Protein AF-A0A7S2V823-F1 (afdb_monomer)

Secondary structure (DSSP, 8-state):
--HHHHHHHHHHHHHHS--SS--TT--HHHHHHHHHHHHHHTT--TT-HHHHHHHHHHHHHHH-TTT-GGG--HHHHHHHHHHHHHHHHHTT--SHHHHHHHHHHHHHHHHTT-HHHHHHHHHHHHHHHHHHHTSTTS--HHHHHHHHHHHHHHHHHHH--TTS-HHHHHTT------

Radius of gyration: 15.74 Å; Cα contacts (8 Å, |Δi|>4): 206; chains: 1; bounding box: 38×39×40 Å

InterPro domains:
  IPR011990 Tetratricopeptide-like helical domain superfamily [G3DSA:1.25.40.10] (28-156)

pLDDT: mean 78.49, std 16.3, range [36.94, 97.12]

Sequence (178 aa):
ANIATTMLKQMETMASAGGDTPPSGVDAGAIMELYQRAMAESQLGGEDPRRAHLLNNLAVLHAHLEFAPDFHDLVKADGLLASALFICEQVGEKTAQWALYSQNKAVVSILDGRHDKAGIYIRQARDMLKSLISDDSVKCAECKEYLNSLQHLNYLTVTMSPSTPVSDVLAFLNVVLL

Mean predicted aligned error: 8.04 Å

Structure (mmCIF, N/CA/C/O backbone):
data_AF-A0A7S2V823-F1
#
_entry.id   AF-A0A7S2V823-F1
#
loop_
_atom_site.group_PDB
_atom_site.id
_atom_site.type_symbol
_atom_site.label_atom_id
_atom_site.label_alt_id
_atom_site.label_comp_id
_atom_site.label_asym_id
_atom_site.label_entity_id
_atom_site.label_seq_id
_atom_site.pdbx_PDB_ins_code
_atom_site.Cartn_x
_atom_site.Cartn_y
_atom_site.Cartn_z
_atom_site.occupancy
_atom_site.B_iso_or_equiv
_atom_site.auth_seq_id
_atom_site.auth_comp_id
_atom_site.auth_asym_id
_atom_site.auth_atom_id
_atom_site.pdbx_PDB_model_num
ATOM 1 N N . ALA A 1 1 ? 5.285 -11.069 21.288 1.00 42.94 1 ALA A N 1
ATOM 2 C CA . ALA A 1 1 ? 5.434 -10.138 20.154 1.00 42.94 1 ALA A CA 1
ATOM 3 C C . ALA A 1 1 ? 4.902 -10.855 18.926 1.00 42.94 1 ALA A C 1
ATOM 5 O O . ALA A 1 1 ? 5.362 -11.960 18.663 1.00 42.94 1 ALA A O 1
ATOM 6 N N . ASN A 1 2 ? 3.865 -10.319 18.279 1.00 39.12 2 ASN A N 1
ATOM 7 C CA . ASN A 1 2 ? 3.268 -10.965 1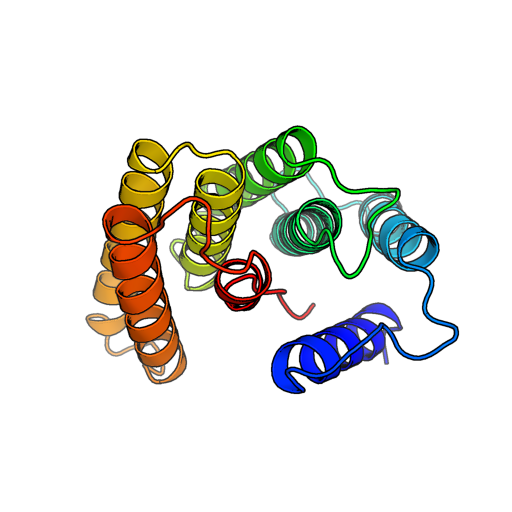7.112 1.00 39.12 2 ASN A CA 1
ATOM 8 C C . ASN A 1 2 ? 4.310 -11.035 15.994 1.00 39.12 2 ASN A C 1
ATOM 10 O O . ASN A 1 2 ? 4.922 -10.025 15.658 1.00 39.12 2 ASN A O 1
ATOM 14 N N . ILE A 1 3 ? 4.494 -12.227 15.426 1.00 39.50 3 ILE A N 1
ATOM 15 C CA . ILE A 1 3 ? 5.413 -12.484 14.307 1.00 39.50 3 ILE A CA 1
ATOM 16 C C . ILE A 1 3 ? 5.137 -11.502 13.154 1.00 39.50 3 ILE A C 1
ATOM 18 O O . ILE A 1 3 ? 6.073 -10.966 12.570 1.00 39.50 3 ILE A O 1
ATOM 22 N N . ALA A 1 4 ? 3.863 -11.158 12.927 1.00 36.94 4 ALA A N 1
ATOM 23 C CA . ALA A 1 4 ? 3.440 -10.133 11.975 1.00 36.94 4 ALA A CA 1
ATOM 24 C C . ALA A 1 4 ? 4.039 -8.744 12.267 1.00 36.94 4 ALA A C 1
ATOM 26 O O . ALA A 1 4 ? 4.552 -8.106 11.357 1.00 36.94 4 ALA A O 1
ATOM 27 N N . THR A 1 5 ? 4.039 -8.292 13.524 1.00 40.50 5 THR A N 1
ATOM 28 C CA . THR A 1 5 ? 4.578 -6.982 13.929 1.00 40.50 5 THR A CA 1
ATOM 29 C C . THR A 1 5 ? 6.108 -6.945 13.831 1.00 40.50 5 THR A C 1
ATOM 31 O O . THR A 1 5 ? 6.677 -5.921 13.469 1.00 40.50 5 THR A O 1
ATOM 34 N N . THR A 1 6 ? 6.794 -8.060 14.107 1.00 42.81 6 THR A N 1
ATOM 35 C CA . THR A 1 6 ? 8.254 -8.175 13.925 1.00 42.81 6 THR A CA 1
ATOM 36 C C . THR A 1 6 ? 8.648 -8.186 12.443 1.00 42.81 6 THR A C 1
ATOM 38 O O . THR A 1 6 ? 9.627 -7.539 12.078 1.00 42.81 6 THR A O 1
ATOM 41 N N . MET A 1 7 ? 7.871 -8.854 11.587 1.00 51.22 7 MET A N 1
ATOM 42 C CA . MET A 1 7 ? 8.128 -8.935 10.143 1.00 51.22 7 MET A CA 1
ATOM 43 C C . MET A 1 7 ? 7.737 -7.658 9.389 1.00 51.22 7 MET A C 1
ATOM 45 O O . MET A 1 7 ? 8.448 -7.252 8.477 1.00 51.22 7 MET A O 1
ATOM 49 N N . LEU A 1 8 ? 6.681 -6.959 9.818 1.00 50.50 8 LEU A N 1
ATOM 50 C CA . LEU A 1 8 ? 6.357 -5.608 9.348 1.00 50.50 8 LEU A CA 1
ATOM 51 C C . LEU A 1 8 ? 7.497 -4.624 9.624 1.00 50.50 8 LEU A C 1
ATOM 53 O O . LEU A 1 8 ? 7.903 -3.891 8.731 1.00 50.50 8 LEU A O 1
ATOM 57 N N . LYS A 1 9 ? 8.068 -4.678 10.832 1.00 52.47 9 LYS A N 1
ATOM 58 C CA . LYS A 1 9 ? 9.238 -3.873 11.197 1.00 52.47 9 LYS A CA 1
ATOM 59 C C . LYS A 1 9 ? 10.448 -4.197 10.319 1.00 52.47 9 LYS A C 1
ATOM 61 O O . LYS A 1 9 ? 11.207 -3.302 9.968 1.00 52.47 9 LYS A O 1
ATOM 66 N N . GLN A 1 10 ? 10.624 -5.463 9.930 1.00 50.81 10 GLN A N 1
ATOM 67 C CA . GLN A 1 10 ? 11.670 -5.867 8.986 1.00 50.81 10 GLN A CA 1
ATOM 68 C C . GLN A 1 10 ? 11.403 -5.347 7.568 1.00 50.81 10 GLN A C 1
ATOM 70 O O . GLN A 1 10 ? 12.333 -4.831 6.960 1.00 50.81 10 GLN A O 1
ATOM 75 N N . MET A 1 11 ? 10.159 -5.377 7.076 1.00 53.81 11 MET A N 1
ATOM 76 C CA . MET A 1 11 ? 9.806 -4.763 5.787 1.00 53.81 11 MET A CA 1
ATOM 77 C C . MET A 1 11 ? 9.999 -3.237 5.793 1.00 53.81 11 MET A C 1
ATOM 79 O O . MET A 1 11 ? 10.513 -2.693 4.823 1.00 53.81 11 MET A O 1
ATOM 83 N N . GLU A 1 12 ? 9.692 -2.544 6.895 1.00 50.34 12 GLU A N 1
ATOM 84 C CA . GLU A 1 12 ? 10.010 -1.113 7.064 1.00 50.34 12 GLU A CA 1
ATOM 85 C C . GLU A 1 12 ? 11.524 -0.853 7.053 1.00 50.34 12 GLU A C 1
ATOM 87 O O . GLU A 1 12 ? 11.989 0.114 6.447 1.00 50.34 12 GLU A O 1
ATOM 92 N N . THR A 1 13 ? 12.313 -1.736 7.678 1.00 50.31 13 THR A N 1
ATOM 93 C CA . THR A 1 13 ? 13.785 -1.642 7.665 1.00 50.31 13 THR A CA 1
ATOM 94 C C . THR A 1 13 ? 14.334 -1.822 6.244 1.00 50.31 13 THR A C 1
ATOM 96 O O . THR A 1 13 ? 15.354 -1.239 5.899 1.00 50.31 13 THR A O 1
ATOM 99 N N . MET A 1 14 ? 13.643 -2.595 5.403 1.00 47.03 14 MET A N 1
ATOM 100 C CA . MET A 1 14 ? 14.008 -2.818 4.004 1.00 47.03 14 MET A CA 1
ATOM 101 C C . MET A 1 14 ? 13.592 -1.659 3.091 1.00 47.03 14 MET A C 1
ATOM 103 O O . MET A 1 14 ? 14.399 -1.209 2.284 1.00 47.03 14 MET A O 1
ATOM 107 N N . ALA A 1 15 ? 12.378 -1.125 3.258 1.00 41.59 15 ALA A N 1
ATOM 108 C CA . ALA A 1 15 ? 11.892 0.029 2.496 1.00 41.59 15 ALA A CA 1
ATOM 109 C C . ALA A 1 15 ? 12.676 1.319 2.812 1.00 41.59 15 ALA A C 1
ATOM 111 O O . ALA A 1 15 ? 12.853 2.167 1.942 1.00 41.59 15 ALA A O 1
ATOM 112 N N . SER A 1 16 ? 13.193 1.460 4.040 1.00 39.06 16 SER A N 1
ATOM 113 C CA . SER A 1 16 ? 14.010 2.613 4.456 1.00 39.06 16 SER A CA 1
ATOM 114 C C . SER A 1 16 ? 15.500 2.498 4.111 1.00 39.06 16 SER A C 1
ATOM 116 O O . SER A 1 16 ? 16.200 3.509 4.139 1.00 39.06 16 SER A O 1
ATOM 118 N N . ALA A 1 17 ? 16.001 1.303 3.772 1.00 38.94 17 ALA A N 1
ATOM 119 C CA . ALA A 1 17 ? 17.423 1.082 3.508 1.00 38.94 17 ALA A CA 1
ATOM 120 C C . ALA A 1 17 ? 17.871 1.422 2.076 1.00 38.94 17 ALA A C 1
ATOM 122 O O . ALA A 1 17 ? 19.076 1.498 1.848 1.00 38.94 17 ALA A O 1
ATOM 123 N N . GLY A 1 18 ? 16.950 1.637 1.123 1.00 40.25 18 GLY A N 1
ATOM 124 C CA . GLY A 1 18 ? 17.283 2.037 -0.256 1.00 40.25 18 GLY A CA 1
ATOM 125 C C . GLY A 1 18 ? 18.341 1.158 -0.945 1.00 40.25 18 GLY A C 1
ATOM 126 O O . GLY A 1 18 ? 19.058 1.647 -1.813 1.00 40.25 18 GLY A O 1
ATOM 127 N N . GLY A 1 19 ? 18.488 -0.100 -0.514 1.00 38.03 19 GLY A N 1
ATOM 128 C CA . GLY A 1 19 ? 19.637 -0.947 -0.815 1.00 38.03 19 GLY A CA 1
ATOM 129 C C . GLY A 1 19 ? 19.231 -2.383 -1.131 1.00 38.03 19 GLY A C 1
ATOM 130 O O . GLY A 1 19 ? 18.345 -2.945 -0.492 1.00 38.03 19 GLY A O 1
ATOM 131 N N . ASP A 1 20 ? 19.912 -2.918 -2.140 1.00 46.22 20 ASP A N 1
ATOM 132 C CA . ASP A 1 20 ? 19.727 -4.188 -2.836 1.00 46.22 20 ASP A CA 1
ATOM 133 C C . ASP A 1 20 ? 19.258 -5.388 -1.999 1.00 46.22 20 ASP A C 1
ATOM 135 O O . ASP A 1 20 ? 19.854 -5.746 -0.984 1.00 46.22 20 ASP A O 1
ATOM 139 N N . THR A 1 21 ? 18.305 -6.119 -2.586 1.00 46.38 21 THR A N 1
ATOM 140 C CA . THR A 1 21 ? 17.866 -7.493 -2.274 1.00 46.38 21 THR A CA 1
ATOM 141 C C . THR A 1 21 ? 17.291 -7.761 -0.872 1.00 46.38 21 THR A C 1
ATOM 143 O O . THR A 1 21 ? 17.851 -7.347 0.143 1.00 46.38 21 THR A O 1
ATOM 146 N N . PRO A 1 22 ? 16.184 -8.529 -0.772 1.00 47.88 22 PRO A N 1
ATOM 147 C CA . PRO A 1 22 ? 15.706 -9.013 0.517 1.00 47.88 22 PRO A CA 1
ATOM 148 C C . PRO A 1 22 ? 16.824 -9.760 1.259 1.00 47.88 22 PRO A C 1
ATOM 150 O O . PRO A 1 22 ? 17.587 -10.490 0.618 1.00 47.88 22 PRO A O 1
ATOM 153 N N . PRO A 1 23 ? 16.942 -9.610 2.595 1.00 48.62 23 PRO A N 1
ATOM 154 C CA . PRO A 1 23 ? 17.926 -10.351 3.367 1.00 48.62 23 PRO A CA 1
ATOM 155 C C . PRO A 1 23 ? 17.769 -11.836 3.049 1.00 48.62 23 PRO A C 1
ATOM 157 O O . PRO A 1 23 ? 16.667 -12.385 3.123 1.00 48.62 23 PRO A O 1
ATOM 160 N N . SER A 1 24 ? 18.873 -12.465 2.649 1.00 45.53 24 SER A N 1
ATOM 161 C CA . SER A 1 24 ? 18.932 -13.869 2.248 1.00 45.53 24 SER A CA 1
ATOM 162 C C . SER A 1 24 ? 18.213 -14.746 3.280 1.00 45.53 24 SER A C 1
ATOM 164 O O . SER A 1 24 ? 18.719 -14.931 4.388 1.00 45.53 24 SER A O 1
ATOM 166 N N . GLY A 1 25 ? 17.025 -15.247 2.926 1.00 52.22 25 GLY A N 1
ATOM 167 C CA . GLY A 1 25 ? 16.201 -16.110 3.778 1.00 52.22 25 GLY A CA 1
ATOM 168 C C . GLY A 1 25 ? 14.769 -15.633 4.043 1.00 52.22 25 GLY A C 1
ATOM 169 O O . GLY A 1 25 ? 13.997 -16.400 4.614 1.00 52.22 25 GLY A O 1
ATOM 170 N N . VAL A 1 26 ? 14.384 -14.418 3.640 1.00 62.50 26 VAL A N 1
ATOM 171 C CA . VAL A 1 26 ? 12.984 -13.969 3.733 1.00 62.50 26 VAL A CA 1
ATOM 172 C C . VAL A 1 26 ? 12.247 -14.295 2.434 1.00 62.50 26 VAL A C 1
ATOM 174 O O . VAL A 1 26 ? 12.470 -13.660 1.408 1.00 62.50 26 VAL A O 1
ATOM 177 N N . ASP A 1 27 ? 11.381 -15.305 2.490 1.00 74.88 27 ASP A N 1
ATOM 178 C CA . ASP A 1 27 ? 10.544 -15.741 1.371 1.00 74.88 27 ASP A CA 1
ATOM 179 C C . ASP A 1 27 ? 9.252 -14.907 1.312 1.00 74.88 27 ASP A C 1
ATOM 181 O O . ASP A 1 27 ? 8.426 -14.942 2.232 1.00 74.88 27 ASP A O 1
ATOM 185 N N . ALA A 1 28 ? 9.073 -14.156 0.222 1.00 73.88 28 ALA A N 1
ATOM 186 C CA . ALA A 1 28 ? 7.862 -13.383 -0.032 1.00 73.88 28 ALA A CA 1
ATOM 187 C C . ALA A 1 28 ? 6.600 -14.262 -0.016 1.00 73.88 28 ALA A C 1
ATOM 189 O O . ALA A 1 28 ? 5.578 -13.844 0.529 1.00 73.88 28 ALA A O 1
ATOM 190 N N . GLY A 1 29 ? 6.683 -15.497 -0.523 1.00 80.25 29 GLY A N 1
ATOM 191 C CA . GLY A 1 29 ? 5.592 -16.467 -0.485 1.00 80.25 29 GLY A CA 1
ATOM 192 C C . GLY A 1 29 ? 5.178 -16.800 0.948 1.00 80.25 29 GLY A C 1
ATOM 193 O O . GLY A 1 29 ? 3.996 -16.717 1.283 1.00 80.25 29 GLY A O 1
ATOM 194 N N . ALA A 1 30 ? 6.148 -17.050 1.831 1.00 81.44 30 ALA A N 1
ATOM 195 C CA . ALA A 1 30 ? 5.883 -17.306 3.246 1.00 81.44 30 ALA A CA 1
ATOM 196 C C . ALA A 1 30 ? 5.222 -16.103 3.947 1.00 81.44 30 ALA A C 1
ATOM 198 O O . ALA A 1 30 ? 4.311 -16.277 4.758 1.00 81.44 30 ALA A O 1
ATOM 199 N N . ILE A 1 31 ? 5.624 -14.869 3.620 1.00 80.00 31 ILE A N 1
ATOM 200 C CA . ILE A 1 31 ? 4.980 -13.662 4.170 1.00 80.00 31 ILE A CA 1
ATOM 201 C C . ILE A 1 31 ? 3.528 -13.554 3.691 1.00 80.00 31 ILE A C 1
ATOM 203 O O . ILE A 1 31 ? 2.626 -13.247 4.476 1.00 80.00 31 ILE A O 1
ATOM 207 N N . MET A 1 32 ? 3.278 -13.821 2.412 1.00 82.75 32 MET A N 1
ATOM 208 C CA . MET A 1 32 ? 1.930 -13.771 1.850 1.00 82.75 32 MET A CA 1
ATOM 209 C C . MET A 1 32 ? 1.018 -14.818 2.490 1.00 82.75 32 MET A C 1
ATOM 211 O O . MET A 1 32 ? -0.117 -14.495 2.853 1.00 82.75 32 MET A O 1
ATOM 215 N N . GLU A 1 33 ? 1.516 -16.039 2.693 1.00 84.00 33 GLU A N 1
ATOM 216 C CA . GLU A 1 33 ? 0.801 -17.090 3.421 1.00 84.00 33 GLU A CA 1
ATOM 217 C C . GLU A 1 33 ? 0.469 -16.663 4.853 1.00 84.00 33 GLU A C 1
ATOM 219 O O . GLU A 1 33 ? -0.655 -16.873 5.311 1.00 84.00 33 GLU A O 1
ATOM 224 N N . LEU A 1 34 ? 1.397 -16.002 5.553 1.00 81.88 34 LEU A N 1
ATOM 225 C CA . LEU A 1 34 ? 1.155 -15.500 6.907 1.00 81.88 34 LEU A CA 1
ATOM 226 C C . LEU A 1 34 ? 0.022 -14.473 6.950 1.00 81.88 34 LEU A C 1
ATOM 228 O O . LEU A 1 34 ? -0.845 -14.564 7.820 1.00 81.88 34 LEU A O 1
ATOM 232 N N . TYR A 1 35 ? -0.022 -13.522 6.016 1.00 81.12 35 TYR A N 1
ATOM 233 C CA . TYR A 1 35 ? -1.119 -12.554 5.964 1.00 81.12 35 TYR A CA 1
ATOM 234 C C . TYR A 1 35 ? -2.459 -13.199 5.606 1.00 81.12 35 TYR A C 1
ATOM 236 O O . TYR A 1 35 ? -3.481 -12.874 6.215 1.00 81.12 35 TYR A O 1
ATOM 244 N N . GLN A 1 36 ? -2.468 -14.142 4.663 1.00 84.19 36 GLN A N 1
ATOM 245 C CA . GLN A 1 36 ? -3.673 -14.895 4.307 1.00 84.19 36 GLN A CA 1
ATOM 246 C C . GLN A 1 36 ? -4.196 -15.708 5.492 1.00 84.19 36 GLN A C 1
ATOM 248 O O . GLN A 1 36 ? -5.389 -15.673 5.800 1.00 84.19 36 GLN A O 1
ATOM 253 N N . ARG A 1 37 ? -3.291 -16.379 6.204 1.00 81.31 37 ARG A N 1
ATOM 254 C CA . ARG A 1 37 ? -3.601 -17.140 7.408 1.00 81.31 37 ARG A CA 1
ATOM 255 C C . ARG A 1 37 ? -4.115 -16.236 8.524 1.00 81.31 37 ARG A C 1
ATOM 257 O O . ARG A 1 37 ? -5.148 -16.546 9.105 1.00 81.31 37 ARG A O 1
ATOM 264 N N . ALA A 1 38 ? -3.475 -15.094 8.770 1.00 79.31 38 ALA A N 1
ATOM 265 C CA . ALA A 1 38 ? -3.926 -14.128 9.770 1.00 79.31 38 ALA A CA 1
ATOM 266 C C . ALA A 1 38 ? -5.355 -13.637 9.489 1.00 79.31 38 ALA A C 1
ATOM 268 O O . ALA A 1 38 ? -6.156 -13.538 10.419 1.00 79.31 38 ALA A O 1
ATOM 269 N N . MET A 1 39 ? -5.703 -13.385 8.221 1.00 79.25 39 MET A N 1
ATOM 270 C CA . MET A 1 39 ? -7.076 -13.038 7.836 1.00 79.25 39 ME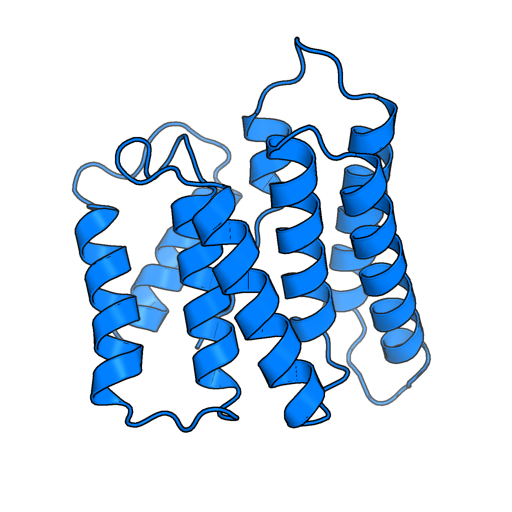T A CA 1
ATOM 271 C C . MET A 1 39 ? -8.065 -14.184 8.089 1.00 79.25 39 MET A C 1
ATOM 273 O O . MET A 1 39 ? -9.176 -13.925 8.548 1.00 79.25 39 MET A O 1
ATOM 277 N N . ALA A 1 40 ? -7.679 -15.429 7.794 1.00 77.62 40 ALA A N 1
ATOM 278 C CA . ALA A 1 40 ? -8.539 -16.600 7.963 1.00 77.62 40 ALA A CA 1
ATOM 279 C C . ALA A 1 40 ? -8.751 -16.976 9.441 1.00 77.62 40 ALA A C 1
ATOM 281 O O . ALA A 1 40 ? -9.872 -17.258 9.858 1.00 77.62 40 ALA A O 1
ATOM 282 N N . GLU A 1 41 ? -7.686 -16.959 10.243 1.00 71.31 41 GLU A N 1
ATOM 283 C CA . GLU A 1 41 ? -7.707 -17.378 11.649 1.00 71.31 41 GLU A CA 1
ATOM 284 C C . GLU A 1 41 ? -8.353 -16.343 12.568 1.00 71.31 41 GLU A C 1
ATOM 286 O O . GLU A 1 41 ? -8.998 -16.703 13.550 1.00 71.31 41 GLU A O 1
ATOM 291 N N . SER A 1 42 ? -8.219 -15.055 12.245 1.00 64.00 42 SER A N 1
ATOM 292 C CA . SER A 1 42 ? -8.703 -13.974 13.111 1.00 64.00 42 SER A CA 1
ATOM 293 C C . SER A 1 42 ? -10.223 -13.760 13.045 1.00 64.00 42 SER A C 1
ATOM 295 O O . SER A 1 42 ? -10.720 -12.844 13.695 1.00 64.00 42 SER A O 1
ATOM 297 N N . GLN A 1 43 ? -10.956 -14.566 12.258 1.00 69.12 43 GLN A N 1
ATOM 298 C CA . GLN A 1 43 ? -12.406 -14.442 12.019 1.00 69.12 43 GLN A CA 1
ATOM 299 C C . GLN A 1 43 ? -12.844 -12.994 11.741 1.00 69.12 43 GLN A C 1
ATOM 301 O O . GLN A 1 43 ? -13.922 -12.564 12.152 1.00 69.12 43 GLN A O 1
ATOM 306 N N . LEU A 1 44 ? -11.983 -12.220 11.070 1.00 66.88 44 LEU A N 1
ATOM 307 C CA . LEU A 1 44 ? -12.224 -10.805 10.823 1.00 66.88 44 LEU A CA 1
ATOM 308 C C . LEU A 1 44 ? -13.454 -10.688 9.930 1.00 66.88 44 LEU A C 1
ATOM 310 O O . LEU A 1 44 ? -13.445 -11.154 8.784 1.00 66.88 44 LEU A O 1
ATOM 314 N N . GLY A 1 45 ? -14.504 -10.071 10.474 1.00 67.00 45 GLY A N 1
ATOM 315 C CA . GLY A 1 45 ? -15.701 -9.733 9.720 1.00 67.00 45 GLY A CA 1
ATOM 316 C C . GLY A 1 45 ? -15.360 -8.866 8.508 1.00 67.00 45 GLY A C 1
ATOM 317 O O . GLY A 1 45 ? -14.274 -8.287 8.414 1.00 67.00 45 GLY A O 1
ATOM 318 N N . GLY A 1 46 ? -16.302 -8.765 7.569 1.00 72.44 46 GLY A N 1
ATOM 319 C CA . GLY A 1 46 ? -16.119 -7.970 6.351 1.00 72.44 46 GLY A CA 1
ATOM 320 C C . GLY A 1 46 ? -15.739 -6.510 6.620 1.00 72.44 46 GLY A C 1
ATOM 321 O O . GLY A 1 46 ? -15.068 -5.918 5.789 1.00 72.44 46 GLY A O 1
ATOM 322 N N . GLU A 1 47 ? -16.095 -5.977 7.789 1.00 77.38 47 GLU A N 1
ATOM 323 C CA . GLU A 1 47 ? -15.902 -4.579 8.190 1.00 77.38 47 GLU A CA 1
ATOM 324 C C . GLU A 1 47 ? -14.812 -4.397 9.266 1.00 77.38 47 GLU A C 1
ATOM 326 O O . GLU A 1 47 ? -14.722 -3.342 9.874 1.00 77.38 47 GLU A O 1
ATOM 331 N N . ASP A 1 48 ? -13.976 -5.398 9.559 1.00 80.19 48 ASP A N 1
ATOM 332 C CA . ASP A 1 48 ? -12.917 -5.223 10.567 1.00 80.19 48 ASP A CA 1
ATOM 333 C C . ASP A 1 48 ? -11.750 -4.369 10.012 1.00 80.19 48 ASP A C 1
ATOM 335 O O . ASP A 1 48 ? -11.133 -4.771 9.018 1.00 80.19 48 ASP A O 1
ATOM 339 N N . PRO A 1 49 ? -11.356 -3.246 10.649 1.00 81.12 49 PRO A N 1
ATOM 340 C CA . PRO A 1 49 ? -10.248 -2.404 10.176 1.00 81.12 49 PRO A CA 1
ATOM 341 C C . PRO A 1 49 ? -8.911 -3.149 10.032 1.00 81.12 49 PRO A C 1
ATOM 343 O O . PRO A 1 49 ? -8.109 -2.850 9.146 1.00 81.12 49 PRO A O 1
ATOM 346 N N . ARG A 1 50 ? -8.671 -4.193 10.838 1.00 83.25 50 ARG A N 1
ATOM 347 C CA . ARG A 1 50 ? -7.458 -5.026 10.735 1.00 83.25 50 ARG A CA 1
ATOM 348 C C . ARG A 1 50 ? -7.421 -5.811 9.430 1.00 83.25 50 ARG A C 1
ATOM 350 O O . ARG A 1 50 ? -6.342 -6.080 8.904 1.00 83.25 50 ARG A O 1
ATOM 357 N N . ARG A 1 51 ? -8.589 -6.152 8.880 1.00 86.44 51 ARG A N 1
ATOM 358 C CA . ARG A 1 51 ? -8.697 -6.783 7.563 1.00 86.44 51 ARG A CA 1
ATOM 359 C C . ARG A 1 51 ? -8.237 -5.815 6.476 1.00 86.44 51 ARG A C 1
ATOM 361 O O . ARG A 1 51 ? -7.519 -6.240 5.579 1.00 86.44 51 ARG A O 1
ATOM 368 N N . ALA A 1 52 ? -8.572 -4.528 6.582 1.00 89.19 52 ALA A N 1
ATOM 369 C CA . ALA A 1 52 ? -8.098 -3.512 5.643 1.00 89.19 52 ALA A CA 1
ATOM 370 C C . ALA A 1 52 ? -6.564 -3.370 5.673 1.00 89.19 52 ALA A C 1
ATOM 372 O O . ALA A 1 52 ? -5.941 -3.366 4.612 1.00 89.19 52 ALA A O 1
ATOM 373 N N . HIS A 1 53 ? -5.946 -3.371 6.862 1.00 87.00 53 HIS A N 1
ATOM 374 C CA . HIS A 1 53 ? -4.481 -3.357 6.999 1.00 87.00 53 HIS A CA 1
ATOM 375 C C . HIS A 1 53 ? -3.827 -4.579 6.328 1.00 87.00 53 HIS A C 1
ATOM 377 O O . HIS A 1 53 ? -2.869 -4.442 5.568 1.00 87.00 53 HIS A O 1
ATOM 383 N N . LEU A 1 54 ? -4.363 -5.782 6.573 1.00 87.19 54 LEU A N 1
ATOM 384 C CA . LEU A 1 54 ? -3.850 -7.027 5.985 1.00 87.19 54 LEU A CA 1
ATOM 385 C C . LEU A 1 54 ? -3.972 -7.034 4.456 1.00 87.19 54 LEU A C 1
ATOM 387 O O . LEU A 1 54 ? -3.029 -7.419 3.764 1.00 87.19 54 LEU A O 1
ATOM 391 N N . LEU A 1 55 ? -5.108 -6.571 3.927 1.00 92.44 55 LEU A N 1
ATOM 392 C CA . LEU A 1 55 ? -5.333 -6.436 2.487 1.00 92.44 55 LEU A CA 1
ATOM 393 C C . LEU A 1 55 ? -4.372 -5.423 1.855 1.00 92.44 55 LEU A C 1
ATOM 395 O O . LEU A 1 55 ? -3.801 -5.711 0.805 1.00 92.44 55 LEU A O 1
ATOM 399 N N . ASN A 1 56 ? -4.145 -4.276 2.503 1.00 92.06 56 ASN A N 1
ATOM 400 C CA . ASN A 1 56 ? -3.165 -3.289 2.054 1.00 92.06 56 ASN A CA 1
ATOM 401 C C . ASN A 1 56 ? -1.753 -3.884 1.980 1.00 92.06 56 ASN A C 1
ATOM 403 O O . ASN A 1 56 ? -1.078 -3.761 0.961 1.00 92.06 56 ASN A O 1
ATOM 407 N N . ASN A 1 57 ? -1.317 -4.569 3.035 1.00 89.19 57 ASN A N 1
ATOM 408 C CA . ASN A 1 57 ? 0.036 -5.119 3.094 1.00 89.19 57 ASN A CA 1
ATOM 409 C C . ASN A 1 57 ? 0.238 -6.239 2.060 1.00 89.19 57 ASN A C 1
ATOM 411 O O . ASN A 1 57 ? 1.282 -6.303 1.415 1.00 89.19 57 ASN A O 1
ATOM 415 N N . LEU A 1 58 ? -0.779 -7.074 1.825 1.00 90.81 58 LEU A N 1
ATOM 416 C CA . LEU A 1 58 ? -0.759 -8.052 0.733 1.00 90.81 58 LEU A CA 1
ATOM 417 C C . LEU A 1 58 ? -0.699 -7.397 -0.649 1.00 90.81 58 LEU A C 1
ATOM 419 O O . LEU A 1 58 ? -0.042 -7.924 -1.546 1.00 90.81 58 LEU A O 1
ATOM 423 N N . ALA A 1 59 ? -1.373 -6.262 -0.836 1.00 93.94 59 ALA A N 1
ATOM 424 C CA . ALA A 1 59 ? -1.312 -5.530 -2.093 1.00 93.94 59 ALA A CA 1
ATOM 425 C C . ALA A 1 59 ? 0.086 -4.968 -2.362 1.00 93.94 59 ALA A C 1
ATOM 427 O O . ALA A 1 59 ? 0.565 -5.063 -3.488 1.00 93.94 59 ALA A O 1
ATOM 428 N N . VAL A 1 60 ? 0.747 -4.433 -1.329 1.00 89.62 60 VAL A N 1
ATOM 429 C CA . VAL A 1 60 ? 2.136 -3.959 -1.419 1.00 89.62 60 VAL A CA 1
ATOM 430 C C . VAL A 1 60 ? 3.053 -5.087 -1.888 1.00 89.62 60 VAL A C 1
ATOM 432 O O . VAL A 1 60 ? 3.815 -4.882 -2.826 1.00 89.62 60 VAL A O 1
ATOM 435 N N . LEU A 1 61 ? 2.923 -6.291 -1.322 1.00 88.31 61 LEU A N 1
ATOM 436 C CA . LEU A 1 61 ? 3.713 -7.453 -1.748 1.00 88.31 61 LEU A CA 1
ATOM 437 C C . LEU A 1 61 ? 3.480 -7.812 -3.219 1.00 88.31 61 LEU A C 1
ATOM 439 O O . LEU A 1 61 ? 4.437 -7.992 -3.962 1.00 88.31 61 LEU A O 1
ATOM 443 N N . HIS A 1 62 ? 2.222 -7.847 -3.660 1.00 91.06 62 HIS A N 1
ATOM 444 C CA . HIS A 1 62 ? 1.890 -8.100 -5.064 1.00 91.06 62 HIS A CA 1
ATOM 445 C C . HIS A 1 62 ? 2.387 -7.001 -6.019 1.00 91.06 62 HIS A C 1
ATOM 447 O O . HIS A 1 62 ? 2.667 -7.282 -7.182 1.00 91.06 62 HIS A O 1
ATOM 453 N N . ALA A 1 63 ? 2.509 -5.755 -5.558 1.00 87.56 63 ALA A N 1
ATOM 454 C CA . ALA A 1 63 ? 3.008 -4.648 -6.371 1.00 87.56 63 ALA A CA 1
ATOM 455 C C . ALA A 1 63 ? 4.544 -4.592 -6.443 1.00 87.56 63 ALA A C 1
ATOM 457 O O . ALA A 1 63 ? 5.094 -4.029 -7.390 1.00 87.56 63 ALA A O 1
ATOM 458 N N . HIS A 1 64 ? 5.248 -5.179 -5.474 1.00 85.94 64 HIS A N 1
ATOM 459 C CA . HIS A 1 64 ? 6.685 -4.990 -5.296 1.00 85.94 64 HIS A CA 1
ATOM 460 C C . HIS A 1 64 ? 7.522 -5.957 -6.145 1.00 85.94 64 HIS A C 1
ATOM 462 O O . HIS A 1 64 ? 8.044 -6.953 -5.645 1.00 85.94 64 HIS A O 1
ATOM 468 N N . LEU A 1 65 ? 7.696 -5.631 -7.431 1.00 79.56 65 LEU A N 1
ATOM 469 C CA . LEU A 1 65 ? 8.420 -6.456 -8.413 1.00 79.56 65 LEU A CA 1
ATOM 470 C C . LEU A 1 65 ? 9.821 -6.894 -7.949 1.00 79.56 65 LEU A C 1
ATOM 472 O O . LEU A 1 65 ? 10.227 -8.018 -8.210 1.00 79.56 65 LEU A O 1
ATOM 476 N N . GLU A 1 66 ? 10.553 -6.031 -7.243 1.00 80.25 66 GLU A N 1
ATOM 477 C CA . GLU A 1 66 ? 11.915 -6.337 -6.775 1.00 80.25 66 GLU A CA 1
ATOM 478 C C . GLU A 1 66 ? 11.950 -7.285 -5.566 1.00 80.25 66 GLU A C 1
ATOM 480 O O . GLU A 1 66 ? 12.915 -8.021 -5.379 1.00 80.25 66 GLU A O 1
ATOM 485 N N . PHE A 1 67 ? 10.902 -7.277 -4.738 1.00 75.88 67 PHE A N 1
ATOM 486 C CA . PHE A 1 67 ? 10.844 -8.059 -3.499 1.00 75.88 67 PHE A CA 1
ATOM 487 C C . PHE A 1 67 ? 10.146 -9.404 -3.719 1.00 75.88 67 PHE A C 1
ATOM 489 O O . PHE A 1 67 ? 10.549 -10.412 -3.146 1.00 75.88 67 PHE A O 1
ATOM 496 N N . ALA A 1 68 ? 9.109 -9.423 -4.558 1.00 75.75 68 ALA A N 1
ATOM 497 C CA . ALA A 1 68 ? 8.288 -10.594 -4.838 1.00 75.75 68 ALA A CA 1
ATOM 498 C C . ALA A 1 68 ? 8.066 -10.777 -6.355 1.00 75.75 68 ALA A C 1
ATOM 500 O O . ALA A 1 68 ? 6.920 -10.738 -6.810 1.00 75.75 68 ALA A O 1
ATOM 501 N N . PRO A 1 69 ? 9.130 -10.974 -7.160 1.00 81.44 69 PRO A N 1
ATOM 502 C CA . PRO A 1 69 ? 9.023 -11.034 -8.621 1.00 81.44 69 PRO A CA 1
ATOM 503 C C . PRO A 1 69 ? 8.092 -12.152 -9.104 1.00 81.44 69 PRO A C 1
ATOM 505 O O . PRO A 1 69 ? 7.269 -11.923 -9.987 1.00 81.44 69 PRO A O 1
ATOM 508 N N . ASP A 1 70 ? 8.149 -13.326 -8.469 1.00 85.62 70 ASP A N 1
ATOM 509 C CA . ASP A 1 70 ? 7.305 -14.483 -8.809 1.00 85.62 70 ASP A CA 1
ATOM 510 C C . ASP A 1 70 ? 5.817 -14.270 -8.479 1.00 85.62 70 ASP A C 1
ATOM 512 O O . ASP A 1 70 ? 4.949 -14.991 -8.973 1.00 85.62 70 ASP A O 1
ATOM 516 N N . PHE A 1 71 ? 5.511 -13.271 -7.648 1.00 84.50 71 PHE A N 1
ATOM 517 C CA . PHE A 1 71 ? 4.160 -12.944 -7.197 1.00 84.50 71 PHE A CA 1
ATOM 518 C C . PHE A 1 71 ? 3.679 -11.580 -7.700 1.00 84.50 71 PHE A C 1
ATOM 520 O O . PHE A 1 71 ? 2.609 -11.122 -7.278 1.00 84.50 71 PHE A O 1
ATOM 527 N N . HIS A 1 72 ? 4.449 -10.930 -8.578 1.00 90.44 72 HIS A N 1
ATOM 528 C CA . HIS A 1 72 ? 4.123 -9.609 -9.084 1.00 90.44 72 HIS A CA 1
ATOM 529 C C . HIS A 1 72 ? 2.828 -9.644 -9.903 1.00 90.44 72 HIS A C 1
ATOM 531 O O . HIS A 1 72 ? 2.754 -10.271 -10.959 1.00 90.44 72 HIS A O 1
ATOM 537 N N . ASP A 1 73 ? 1.799 -8.963 -9.404 1.00 95.12 73 ASP A N 1
ATOM 538 C CA . ASP A 1 73 ? 0.473 -8.911 -10.015 1.00 95.12 73 ASP A CA 1
ATOM 539 C C . ASP A 1 73 ? -0.221 -7.595 -9.638 1.00 95.12 73 ASP A C 1
ATOM 541 O O . ASP A 1 73 ? -0.844 -7.457 -8.578 1.00 95.12 73 ASP A O 1
ATOM 545 N N . LEU A 1 74 ? -0.116 -6.606 -10.531 1.00 94.69 74 LEU A N 1
ATOM 546 C CA . LEU A 1 74 ? -0.722 -5.287 -10.341 1.00 94.69 74 LEU A CA 1
ATOM 547 C C . LEU A 1 74 ? -2.256 -5.334 -10.335 1.00 94.69 74 LEU A C 1
ATOM 549 O O . LEU A 1 74 ? -2.882 -4.517 -9.659 1.00 94.69 74 LEU A O 1
ATOM 553 N N . VAL A 1 75 ? -2.876 -6.293 -11.032 1.00 96.69 75 VAL A N 1
ATOM 554 C CA . VAL A 1 75 ? -4.340 -6.456 -11.046 1.00 96.69 75 VAL A CA 1
ATOM 555 C C . VAL A 1 75 ? -4.813 -6.925 -9.675 1.00 96.69 75 VAL A C 1
ATOM 557 O O . VAL A 1 75 ? -5.767 -6.377 -9.113 1.00 96.69 75 VAL A O 1
ATOM 560 N N . LYS A 1 76 ? -4.114 -7.903 -9.095 1.00 96.12 76 LYS A N 1
ATOM 561 C CA . LYS A 1 76 ? -4.407 -8.393 -7.751 1.00 96.12 76 LYS A CA 1
ATOM 562 C C . LYS A 1 76 ? -4.116 -7.343 -6.684 1.00 96.12 76 LYS A C 1
ATOM 564 O O . LYS A 1 76 ? -4.950 -7.155 -5.798 1.00 96.12 76 LYS A O 1
ATOM 569 N N . ALA A 1 77 ? -3.004 -6.615 -6.791 1.00 96.06 77 ALA A N 1
ATOM 570 C CA . ALA A 1 77 ? -2.709 -5.491 -5.903 1.00 96.06 77 ALA A CA 1
ATOM 571 C C . ALA A 1 77 ? -3.822 -4.426 -5.943 1.00 96.06 77 ALA A C 1
ATOM 573 O O . ALA A 1 77 ? -4.318 -4.000 -4.897 1.00 96.06 77 ALA A O 1
ATOM 574 N N . ASP A 1 78 ? -4.284 -4.044 -7.139 1.00 96.56 78 ASP A N 1
ATOM 575 C CA . ASP A 1 78 ? -5.349 -3.052 -7.315 1.00 96.56 78 ASP A CA 1
ATOM 576 C C . ASP A 1 78 ? -6.675 -3.486 -6.667 1.00 96.56 78 ASP A C 1
ATOM 578 O O . ASP A 1 78 ? -7.336 -2.672 -6.007 1.00 96.56 78 ASP A O 1
ATOM 582 N N . GLY A 1 79 ? -7.043 -4.764 -6.816 1.00 97.12 79 GLY A N 1
ATOM 583 C CA . GLY A 1 79 ? -8.248 -5.348 -6.221 1.00 97.12 79 GLY A CA 1
ATOM 584 C C . GLY A 1 79 ? -8.186 -5.453 -4.693 1.00 97.12 79 GLY A C 1
ATOM 585 O O . GLY A 1 79 ? -9.171 -5.165 -4.005 1.00 97.12 79 GLY A O 1
ATOM 586 N N . LEU A 1 80 ? -7.019 -5.799 -4.144 1.00 96.81 80 LEU A N 1
ATOM 587 C CA . LEU A 1 80 ? -6.788 -5.833 -2.698 1.00 96.81 80 LEU A CA 1
ATOM 588 C C . LEU A 1 80 ? -6.896 -4.430 -2.078 1.00 96.81 80 LEU A C 1
ATOM 590 O O . LEU A 1 80 ? -7.586 -4.262 -1.074 1.00 96.81 80 LEU A O 1
ATOM 594 N N . LEU A 1 81 ? -6.311 -3.409 -2.714 1.00 96.06 81 LEU A N 1
ATOM 595 C CA . LEU A 1 81 ? -6.424 -2.012 -2.268 1.00 96.06 81 LEU A CA 1
ATOM 596 C C . LEU A 1 81 ? -7.849 -1.472 -2.384 1.00 96.06 81 LEU A C 1
ATOM 598 O O . LEU A 1 81 ? -8.305 -0.759 -1.495 1.00 96.06 81 LEU A O 1
ATOM 602 N N . ALA A 1 82 ? -8.573 -1.825 -3.451 1.00 95.94 82 ALA A N 1
ATOM 603 C CA . ALA A 1 82 ? -9.986 -1.468 -3.578 1.00 95.94 82 ALA A CA 1
ATOM 604 C C . ALA A 1 82 ? -10.815 -2.062 -2.428 1.00 95.94 82 ALA A C 1
ATOM 606 O O . ALA A 1 82 ? -11.659 -1.378 -1.857 1.00 95.94 82 ALA A O 1
ATOM 607 N N . SER A 1 83 ? -10.525 -3.309 -2.050 1.00 94.38 83 SER A N 1
ATOM 608 C CA . SER A 1 83 ? -11.178 -3.966 -0.916 1.00 94.38 83 SER A CA 1
ATOM 609 C C . SER A 1 83 ? -10.825 -3.291 0.414 1.00 94.38 83 SER A C 1
ATOM 611 O O . SER A 1 83 ? -11.711 -3.068 1.230 1.00 94.38 83 SER A O 1
ATOM 613 N N . ALA A 1 84 ? -9.558 -2.921 0.631 1.00 92.75 84 ALA A N 1
ATOM 614 C CA . ALA A 1 84 ? -9.132 -2.207 1.838 1.00 92.75 84 ALA A CA 1
ATOM 615 C C . ALA A 1 84 ? -9.821 -0.837 1.979 1.00 92.75 84 ALA A C 1
ATOM 617 O O . ALA A 1 84 ? -10.332 -0.512 3.050 1.00 92.75 84 ALA A O 1
ATOM 618 N N . LEU A 1 85 ? -9.894 -0.063 0.889 1.00 92.56 85 LEU A N 1
ATOM 619 C CA . LEU A 1 85 ? -10.591 1.228 0.856 1.00 92.56 85 LEU A CA 1
ATOM 620 C C . LEU A 1 85 ? -12.088 1.078 1.130 1.00 92.56 85 LEU A C 1
ATOM 622 O O . LEU A 1 85 ? -12.632 1.838 1.927 1.00 92.56 85 LEU A O 1
ATOM 626 N N . PHE A 1 86 ? -12.731 0.074 0.528 1.00 92.06 86 PHE A N 1
ATOM 627 C CA . PHE A 1 86 ? -14.144 -0.212 0.768 1.00 92.06 86 PHE A CA 1
ATOM 628 C C . PHE A 1 86 ? -14.426 -0.478 2.252 1.00 92.06 86 PHE A C 1
ATOM 630 O O . PHE A 1 86 ? -15.392 0.050 2.795 1.00 92.06 86 PHE A O 1
ATOM 637 N N . ILE A 1 87 ? -13.563 -1.242 2.931 1.00 89.81 87 ILE A N 1
ATOM 638 C CA . ILE A 1 87 ? -13.702 -1.497 4.372 1.00 89.81 87 ILE A CA 1
ATOM 639 C C . ILE A 1 87 ? -13.603 -0.192 5.163 1.00 89.81 87 ILE A C 1
ATOM 641 O O . ILE A 1 87 ? -14.483 0.070 5.979 1.00 89.81 87 ILE A O 1
ATOM 645 N N . CYS A 1 88 ? -12.592 0.644 4.897 1.00 87.56 88 CYS A N 1
ATOM 646 C CA . CYS A 1 88 ? -12.456 1.952 5.549 1.00 87.56 88 CYS A CA 1
ATOM 647 C C . CYS A 1 88 ? -13.692 2.841 5.362 1.00 87.56 88 CYS A C 1
ATOM 649 O O . CYS A 1 88 ? -14.099 3.538 6.291 1.00 87.56 88 CYS A O 1
ATOM 651 N N . GLU A 1 89 ? -14.306 2.805 4.178 1.00 87.38 89 GLU A N 1
ATOM 652 C CA . GLU A 1 89 ? -15.543 3.536 3.904 1.00 87.38 89 GLU A CA 1
ATOM 653 C C . GLU A 1 89 ? -16.727 3.004 4.723 1.00 87.38 89 GLU A C 1
ATOM 655 O O . GLU A 1 89 ? -17.483 3.810 5.263 1.00 87.38 89 GLU A O 1
ATOM 660 N N . GLN A 1 90 ? -16.873 1.679 4.865 1.00 85.06 90 GLN A N 1
ATOM 661 C CA . GLN A 1 90 ? -17.954 1.081 5.664 1.00 85.06 90 GLN A CA 1
ATOM 662 C C . GLN A 1 90 ? -17.829 1.407 7.154 1.00 85.06 90 GLN A C 1
ATOM 664 O O . GLN A 1 90 ? -18.823 1.734 7.798 1.00 85.06 90 GLN A O 1
ATOM 669 N N . VAL A 1 91 ? -16.612 1.376 7.704 1.00 80.94 91 VAL A N 1
ATOM 670 C CA . VAL A 1 91 ? -16.395 1.680 9.129 1.00 80.94 91 VAL A CA 1
ATOM 671 C C . VAL A 1 91 ? -16.450 3.177 9.444 1.00 80.94 91 VAL A C 1
ATOM 673 O O . VAL A 1 91 ? -16.388 3.563 10.609 1.00 80.94 91 VAL A O 1
ATOM 676 N N . GLY A 1 92 ? -16.561 4.036 8.426 1.00 68.69 92 GLY A N 1
ATOM 677 C CA . GLY A 1 92 ? -16.589 5.488 8.598 1.00 68.69 92 GLY A CA 1
ATOM 678 C C . GLY A 1 92 ? -15.252 6.090 9.042 1.00 68.69 92 GLY A C 1
ATOM 679 O O . GLY A 1 92 ? -15.207 7.259 9.431 1.00 68.69 92 GLY A O 1
ATOM 680 N N . GLU A 1 93 ? -14.155 5.334 8.960 1.00 64.19 93 GLU A N 1
ATOM 681 C CA . GLU A 1 93 ? -12.811 5.817 9.265 1.00 64.19 93 GLU A CA 1
ATOM 682 C C . GLU A 1 93 ? -12.284 6.649 8.090 1.00 64.19 93 GLU A C 1
ATOM 684 O O . GLU A 1 93 ? -11.530 6.191 7.230 1.00 64.19 93 GLU A O 1
ATOM 689 N N . LYS A 1 94 ? -12.668 7.929 8.063 1.00 63.12 94 LYS A N 1
ATOM 690 C CA . LYS A 1 94 ? -11.959 8.967 7.302 1.00 63.12 94 LYS A CA 1
ATOM 691 C C . LYS A 1 94 ? -10.633 9.280 7.992 1.00 63.12 94 LYS A C 1
ATOM 693 O O . LYS A 1 94 ? -10.482 10.324 8.613 1.00 63.12 94 LYS A O 1
ATOM 698 N N . THR A 1 95 ? -9.704 8.336 7.946 1.00 73.12 95 THR A N 1
ATOM 699 C CA . THR A 1 95 ? -8.463 8.351 8.726 1.00 73.12 95 THR A CA 1
ATOM 700 C C . THR A 1 95 ? -7.226 8.489 7.845 1.00 73.12 95 THR A C 1
ATOM 702 O O . THR A 1 95 ? -7.285 8.432 6.613 1.00 73.12 95 THR A O 1
ATOM 705 N N . ALA A 1 96 ? -6.066 8.651 8.486 1.00 77.00 96 ALA A N 1
ATOM 706 C CA . ALA A 1 96 ? -4.775 8.611 7.808 1.00 77.00 96 ALA A CA 1
ATOM 707 C C . ALA A 1 96 ? -4.553 7.280 7.059 1.00 77.00 96 ALA A C 1
ATOM 709 O O . ALA A 1 96 ? -3.925 7.285 6.000 1.00 77.00 96 ALA A O 1
ATOM 710 N N . GLN A 1 97 ? -5.130 6.160 7.528 1.00 82.12 97 GLN A N 1
ATOM 711 C CA . GLN A 1 97 ? -5.030 4.875 6.827 1.00 82.12 97 GLN A CA 1
ATOM 712 C C . GLN A 1 97 ? -5.730 4.893 5.465 1.00 82.12 97 GLN A C 1
ATOM 714 O O . GLN A 1 97 ? -5.169 4.399 4.489 1.00 82.12 97 GLN A O 1
ATOM 719 N N . TRP A 1 98 ? -6.907 5.518 5.353 1.00 89.50 98 TRP A N 1
ATOM 720 C CA . TRP A 1 98 ? -7.587 5.648 4.060 1.00 89.50 98 TRP A CA 1
ATOM 721 C C . TRP A 1 98 ? -6.728 6.418 3.043 1.00 89.50 98 TRP A C 1
ATOM 723 O O . TRP A 1 98 ? -6.635 6.038 1.871 1.00 89.50 98 TRP A O 1
ATOM 733 N N . ALA A 1 99 ? -6.054 7.483 3.494 1.00 89.25 99 ALA A N 1
ATOM 734 C CA . ALA A 1 99 ? -5.141 8.252 2.651 1.00 89.25 99 ALA A CA 1
ATOM 735 C C . ALA A 1 99 ? -3.918 7.423 2.224 1.00 89.25 99 ALA A C 1
ATOM 737 O O . ALA A 1 99 ? -3.516 7.489 1.063 1.00 89.25 99 ALA A O 1
ATOM 738 N N . LEU A 1 100 ? -3.380 6.598 3.124 1.00 87.62 100 LEU A N 1
ATOM 739 C CA . LEU A 1 100 ? -2.272 5.682 2.844 1.00 87.62 100 LEU A CA 1
ATOM 740 C C . LEU A 1 100 ? -2.660 4.615 1.808 1.00 87.62 100 LEU A C 1
ATOM 742 O O . LEU A 1 100 ? -1.933 4.392 0.842 1.00 87.62 100 LEU A O 1
ATOM 746 N N . TYR A 1 101 ? -3.836 3.999 1.934 1.00 92.25 101 TYR A N 1
ATOM 747 C CA . TYR A 1 101 ? -4.314 3.020 0.950 1.00 92.25 101 TYR A CA 1
ATOM 748 C C . TYR A 1 101 ? -4.559 3.661 -0.415 1.00 92.25 101 TYR A C 1
ATOM 750 O O . TYR A 1 101 ? -4.230 3.083 -1.452 1.00 92.25 101 TYR A O 1
ATOM 758 N N . SER A 1 102 ? -5.093 4.885 -0.420 1.00 94.19 102 SER A N 1
ATOM 759 C CA . SER A 1 102 ? -5.258 5.676 -1.639 1.00 94.19 102 SER A CA 1
ATOM 760 C C . SER A 1 102 ? -3.906 6.003 -2.281 1.00 94.19 102 SER A C 1
ATOM 762 O O . SER A 1 102 ? -3.770 5.898 -3.499 1.00 94.19 102 SER A O 1
ATOM 764 N N . GLN A 1 103 ? -2.877 6.314 -1.486 1.00 93.38 103 GLN A N 1
ATOM 765 C CA . GLN A 1 103 ? -1.510 6.490 -1.981 1.00 93.38 103 GLN A CA 1
ATOM 766 C C . GLN A 1 103 ? -0.983 5.212 -2.642 1.00 93.38 103 GLN A C 1
ATOM 768 O O . GLN A 1 103 ? -0.533 5.263 -3.785 1.00 93.38 103 GLN A O 1
ATOM 773 N N . ASN A 1 104 ? -1.097 4.056 -1.987 1.00 93.62 104 ASN A N 1
ATOM 774 C CA . ASN A 1 104 ? -0.667 2.784 -2.574 1.00 93.62 104 ASN A CA 1
ATOM 775 C C . ASN A 1 104 ? -1.420 2.464 -3.871 1.00 93.62 104 ASN A C 1
ATOM 777 O O . ASN A 1 104 ? -0.835 1.958 -4.828 1.00 93.62 104 ASN A O 1
ATOM 781 N N . LYS A 1 105 ? -2.705 2.825 -3.952 1.00 96.25 105 LYS A N 1
ATOM 782 C CA . LYS A 1 105 ? -3.503 2.662 -5.173 1.00 96.25 105 LYS A CA 1
ATOM 783 C C . LYS A 1 105 ? -3.051 3.597 -6.293 1.00 96.25 105 LYS A C 1
ATOM 785 O O . LYS A 1 105 ? -3.087 3.211 -7.465 1.00 96.25 105 LYS A O 1
ATOM 790 N N . ALA A 1 106 ? -2.570 4.792 -5.952 1.00 95.56 106 ALA A N 1
ATOM 791 C CA . ALA A 1 106 ? -1.910 5.672 -6.906 1.00 95.56 106 ALA A CA 1
ATOM 792 C C . ALA A 1 106 ? -0.602 5.065 -7.421 1.00 95.56 106 ALA A C 1
ATOM 794 O O . ALA A 1 106 ? -0.406 5.031 -8.632 1.00 95.56 106 ALA A O 1
ATOM 795 N N . VAL A 1 107 ? 0.239 4.525 -6.534 1.00 93.06 107 VAL A N 1
ATOM 796 C CA . VAL A 1 107 ? 1.493 3.853 -6.911 1.00 93.06 107 VAL A CA 1
ATOM 797 C C . VAL A 1 107 ? 1.226 2.692 -7.870 1.00 93.06 107 VAL A C 1
ATOM 799 O O . VAL A 1 107 ? 1.776 2.668 -8.967 1.00 93.06 107 VAL A O 1
ATOM 802 N N . VAL A 1 108 ? 0.305 1.784 -7.529 1.00 95.44 108 VAL A N 1
ATOM 803 C CA . VAL A 1 108 ? -0.092 0.668 -8.410 1.00 95.44 108 VAL A CA 1
ATOM 804 C C . VAL A 1 108 ? -0.628 1.170 -9.752 1.00 95.44 108 VAL A C 1
ATOM 806 O O . VAL A 1 108 ? -0.336 0.592 -10.795 1.00 95.44 108 VAL A O 1
ATOM 809 N N . SER A 1 109 ? -1.383 2.271 -9.759 1.00 94.88 109 SER A N 1
ATOM 810 C CA . SER A 1 109 ? -1.880 2.870 -11.003 1.00 94.88 109 SER A CA 1
ATOM 811 C C . SER A 1 109 ? -0.759 3.447 -11.869 1.00 94.88 109 SER A C 1
ATOM 813 O O . SER A 1 109 ? -0.859 3.365 -13.087 1.00 94.88 109 SER A O 1
ATOM 815 N N . ILE A 1 110 ? 0.298 4.004 -11.270 1.00 92.62 110 ILE A N 1
ATOM 816 C CA . ILE A 1 110 ? 1.484 4.480 -11.994 1.00 92.62 110 ILE A CA 1
ATOM 817 C C . ILE A 1 110 ? 2.244 3.305 -12.607 1.00 92.62 110 ILE A C 1
ATOM 819 O O . ILE A 1 110 ? 2.558 3.345 -13.792 1.00 92.62 110 ILE A O 1
ATOM 823 N N . LEU A 1 111 ? 2.484 2.247 -11.827 1.00 91.44 111 LEU A N 1
ATOM 824 C CA . LEU A 1 111 ? 3.163 1.036 -12.303 1.00 91.44 111 LEU A CA 1
ATOM 825 C C . LEU A 1 111 ? 2.418 0.377 -13.474 1.00 91.44 111 LEU A C 1
ATOM 827 O O . LEU A 1 111 ? 3.043 -0.138 -14.393 1.00 91.44 111 LEU A O 1
ATOM 831 N N . ASP A 1 112 ? 1.086 0.450 -13.468 1.00 92.62 112 ASP A N 1
ATOM 832 C CA . ASP A 1 112 ? 0.215 -0.042 -14.544 1.00 92.62 112 ASP A CA 1
ATOM 833 C C . ASP A 1 112 ? 0.056 0.966 -15.712 1.00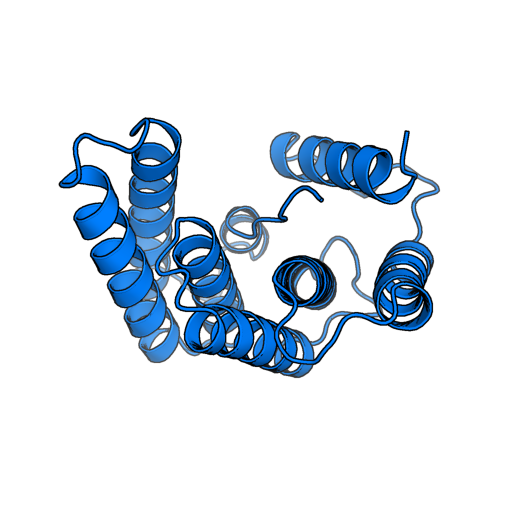 92.62 112 ASP A C 1
ATOM 835 O O . ASP A 1 112 ? -0.788 0.797 -16.588 1.00 92.62 112 ASP A O 1
ATOM 839 N N . GLY A 1 113 ? 0.803 2.078 -15.713 1.00 91.38 113 GLY A N 1
ATOM 840 C CA . GLY A 1 113 ? 0.753 3.120 -16.750 1.00 91.38 113 GLY A CA 1
ATOM 841 C C . GLY A 1 113 ? -0.531 3.965 -16.765 1.00 91.38 113 GLY A C 1
ATOM 842 O O . GLY A 1 113 ? -0.748 4.779 -17.663 1.00 91.38 113 GLY A O 1
ATOM 843 N N . ARG A 1 114 ? -1.405 3.820 -15.765 1.00 93.12 114 ARG A N 1
ATOM 844 C CA . ARG A 1 114 ? -2.693 4.526 -15.636 1.00 93.12 114 ARG A CA 1
ATOM 845 C C . ARG A 1 114 ? -2.532 5.833 -14.855 1.00 93.12 114 ARG A C 1
ATOM 847 O O . ARG A 1 114 ? -3.137 6.020 -13.795 1.00 93.12 114 ARG A O 1
ATOM 854 N N . HIS A 1 115 ? -1.738 6.761 -15.385 1.00 91.25 115 HIS A N 1
ATOM 855 C CA . HIS A 1 115 ? -1.374 8.006 -14.690 1.00 91.25 115 HIS A CA 1
ATOM 856 C C . HIS A 1 115 ? -2.589 8.891 -14.355 1.00 9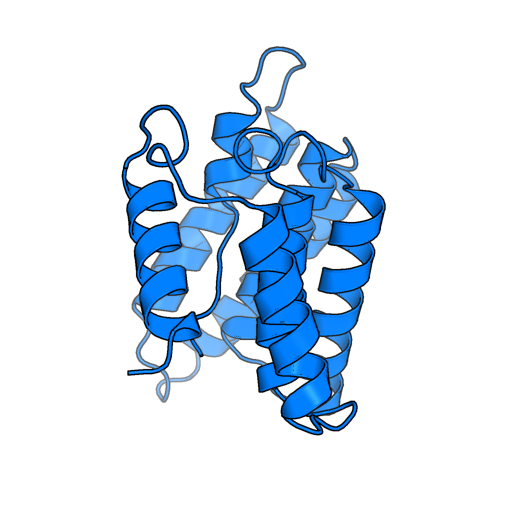1.25 115 HIS A C 1
ATOM 858 O O . HIS A 1 115 ? -2.642 9.488 -13.278 1.00 91.25 115 HIS A O 1
ATOM 864 N N . ASP A 1 116 ? -3.615 8.909 -15.212 1.00 91.44 116 ASP A N 1
ATOM 865 C CA . ASP A 1 116 ? -4.858 9.650 -14.957 1.00 91.44 116 ASP A CA 1
ATOM 866 C C . ASP A 1 116 ? -5.569 9.159 -13.689 1.00 91.44 116 ASP A C 1
ATOM 868 O O . ASP A 1 116 ? -6.019 9.958 -12.860 1.00 91.44 116 ASP A O 1
ATOM 872 N N . LYS A 1 117 ? -5.628 7.831 -13.503 1.00 93.88 117 LYS A N 1
ATOM 873 C CA . LYS A 1 117 ? -6.205 7.215 -12.301 1.00 93.88 117 LYS A CA 1
ATOM 874 C C . LYS A 1 117 ? -5.346 7.496 -11.077 1.00 93.88 117 LYS A C 1
ATOM 876 O O . LYS A 1 117 ? -5.888 7.854 -10.034 1.00 93.88 117 LYS A O 1
ATOM 881 N N . ALA A 1 118 ? -4.022 7.409 -11.212 1.00 94.81 118 ALA A N 1
ATOM 882 C CA . ALA A 1 118 ? -3.107 7.757 -10.132 1.00 94.81 118 ALA A CA 1
ATOM 883 C C . ALA A 1 118 ? -3.339 9.189 -9.630 1.00 94.81 118 ALA A C 1
ATOM 885 O O . ALA A 1 118 ? -3.463 9.412 -8.427 1.00 94.81 118 ALA A O 1
ATOM 886 N N . GLY A 1 119 ? -3.504 10.148 -10.546 1.00 94.12 119 GLY A N 1
ATOM 887 C CA . GLY A 1 119 ? -3.806 11.537 -10.202 1.00 94.12 119 GLY A CA 1
ATOM 888 C C . GLY A 1 119 ? -5.113 11.711 -9.419 1.00 94.12 119 GLY A C 1
ATOM 889 O O . GLY A 1 119 ? -5.193 12.580 -8.549 1.00 94.12 119 GLY A O 1
ATOM 890 N N . ILE A 1 120 ? -6.136 10.888 -9.682 1.00 94.56 120 ILE A N 1
ATOM 891 C CA . ILE A 1 120 ? -7.388 10.895 -8.907 1.00 94.56 120 ILE A CA 1
ATOM 892 C C . ILE A 1 120 ? -7.121 10.453 -7.465 1.00 94.56 120 ILE A C 1
ATOM 894 O O . ILE A 1 120 ? -7.479 11.183 -6.540 1.00 94.56 120 ILE A O 1
ATOM 898 N N . TYR A 1 121 ? -6.449 9.315 -7.279 1.00 95.31 121 TYR A N 1
ATOM 899 C CA . TYR A 1 121 ? -6.156 8.770 -5.951 1.00 95.31 121 TYR A CA 1
ATOM 900 C C . TYR A 1 121 ? -5.240 9.684 -5.129 1.00 95.31 121 TYR A C 1
ATOM 902 O O . TYR A 1 121 ? -5.454 9.862 -3.931 1.00 95.31 121 TYR A O 1
ATOM 910 N N . ILE A 1 122 ? -4.273 10.345 -5.773 1.00 94.50 122 ILE A N 1
ATOM 911 C CA . ILE A 1 122 ? -3.407 11.326 -5.107 1.00 94.50 122 ILE A CA 1
ATOM 912 C C . ILE A 1 122 ? -4.213 12.524 -4.604 1.00 94.50 122 ILE A C 1
ATOM 914 O O . ILE A 1 122 ? -4.032 12.951 -3.463 1.00 94.50 122 ILE A O 1
ATOM 918 N N . ARG A 1 123 ? -5.109 13.082 -5.430 1.00 94.25 123 ARG A N 1
ATOM 919 C CA . ARG A 1 123 ? -5.963 14.207 -5.012 1.00 94.25 123 ARG A CA 1
ATOM 920 C C . ARG A 1 123 ? -6.850 13.817 -3.837 1.00 94.25 123 ARG A C 1
ATOM 922 O O . ARG A 1 123 ? -6.864 14.516 -2.831 1.00 94.25 123 ARG A O 1
ATOM 929 N N . GLN A 1 124 ? -7.496 12.664 -3.945 1.00 92.38 124 GLN A N 1
ATOM 930 C CA . GLN A 1 124 ? -8.316 12.074 -2.895 1.00 92.38 124 GLN A CA 1
ATOM 931 C C . GLN A 1 124 ? -7.560 11.939 -1.563 1.00 92.38 124 GLN A C 1
ATOM 933 O O . GLN A 1 124 ? -8.021 12.448 -0.541 1.00 92.38 124 GLN A O 1
ATOM 938 N N . ALA A 1 125 ? -6.371 11.329 -1.576 1.00 91.94 125 ALA A N 1
ATOM 939 C CA . ALA A 1 125 ? -5.533 11.182 -0.387 1.00 91.94 125 ALA A CA 1
ATOM 940 C C . ALA A 1 125 ? -5.124 12.542 0.206 1.00 91.94 125 ALA A C 1
ATOM 942 O O . ALA A 1 125 ? -5.193 12.745 1.418 1.00 91.94 125 ALA A O 1
ATOM 943 N N . ARG A 1 126 ? -4.744 13.510 -0.640 1.00 91.94 126 ARG A N 1
ATOM 944 C CA . ARG A 1 126 ? -4.364 14.862 -0.198 1.00 91.94 126 ARG A CA 1
ATOM 945 C C . ARG A 1 126 ? -5.521 15.608 0.453 1.00 91.94 126 ARG A C 1
ATOM 947 O O . ARG A 1 126 ? -5.306 16.269 1.466 1.00 91.94 126 ARG A O 1
ATOM 954 N N . ASP A 1 127 ? -6.714 15.536 -0.126 1.00 90.56 127 ASP A N 1
ATOM 955 C CA . ASP A 1 127 ? -7.897 16.210 0.409 1.00 90.56 127 ASP A CA 1
ATOM 956 C C . ASP A 1 127 ? -8.287 15.619 1.769 1.00 90.56 127 ASP A C 1
ATOM 958 O O . ASP A 1 127 ? -8.562 16.370 2.708 1.00 90.56 127 ASP A O 1
ATOM 962 N N . MET A 1 128 ? -8.184 14.292 1.917 1.00 87.81 128 MET A N 1
ATOM 963 C CA . MET A 1 128 ? -8.368 13.612 3.200 1.00 87.81 128 MET A CA 1
ATOM 964 C C . MET A 1 128 ? -7.361 14.099 4.247 1.00 87.81 128 MET A C 1
ATOM 966 O O . MET A 1 128 ? -7.756 14.566 5.315 1.00 87.81 128 MET A O 1
ATOM 970 N N . LEU A 1 129 ? -6.062 14.074 3.933 1.00 87.31 129 LEU A N 1
ATOM 971 C CA . LEU A 1 129 ? -5.017 14.503 4.867 1.00 87.31 129 LEU A CA 1
ATOM 972 C C . LEU A 1 129 ? -5.171 15.973 5.266 1.00 87.31 129 LEU A C 1
ATOM 974 O O . LEU A 1 129 ? -5.039 16.306 6.438 1.00 87.31 129 LEU A O 1
ATOM 978 N N . LYS A 1 130 ? -5.505 16.865 4.328 1.00 87.31 130 LYS A N 1
ATOM 979 C CA . LYS A 1 130 ? -5.772 18.278 4.645 1.00 87.31 130 LYS A CA 1
ATOM 980 C C . LYS A 1 130 ? -6.966 18.453 5.580 1.00 87.31 130 LYS A C 1
ATOM 982 O O . LYS A 1 130 ? -6.918 19.321 6.452 1.00 87.31 130 LYS A O 1
ATOM 987 N N . SER A 1 131 ? -8.017 17.649 5.402 1.00 85.25 131 SER A N 1
ATOM 988 C CA . SER A 1 131 ? -9.173 17.675 6.300 1.00 85.25 131 SER A CA 1
ATOM 989 C C . SER A 1 131 ? -8.791 17.258 7.723 1.00 85.25 131 SER A C 1
ATOM 991 O O . SER A 1 131 ? -9.188 17.934 8.664 1.00 85.25 131 SER A O 1
ATOM 993 N N . LEU A 1 132 ? -7.921 16.251 7.870 1.00 81.12 132 LEU A N 1
ATOM 994 C CA . LEU A 1 132 ? -7.407 15.794 9.166 1.00 81.12 132 LEU A CA 1
ATOM 995 C C . LEU A 1 132 ? -6.480 16.814 9.833 1.00 81.12 132 LEU A C 1
ATOM 997 O O . LEU A 1 132 ? -6.520 16.986 11.041 1.00 81.12 132 LEU A O 1
ATOM 1001 N N . ILE A 1 133 ? -5.652 17.514 9.055 1.00 80.12 133 ILE A N 1
ATOM 1002 C CA . ILE A 1 133 ? -4.740 18.551 9.568 1.00 80.12 133 ILE A CA 1
ATOM 1003 C C . ILE A 1 133 ? -5.496 19.767 10.109 1.00 80.12 133 ILE A C 1
ATOM 1005 O O . ILE A 1 133 ? -5.000 20.448 11.002 1.00 80.12 133 ILE A O 1
ATOM 1009 N N . SER A 1 134 ? -6.659 20.062 9.532 1.00 76.00 134 SER A N 1
ATOM 1010 C CA . SER A 1 134 ? -7.505 21.186 9.948 1.00 76.00 134 SER A CA 1
ATOM 1011 C C . SER A 1 134 ? -8.307 20.876 11.220 1.00 76.00 134 SER A C 1
ATOM 1013 O O . SER A 1 134 ? -8.938 21.774 11.771 1.00 76.00 134 SER A O 1
ATOM 1015 N N . ASP A 1 135 ? -8.294 19.617 11.667 1.00 70.44 135 ASP A N 1
ATOM 1016 C CA . ASP A 1 135 ? -8.880 19.160 12.920 1.00 70.44 135 ASP A CA 1
ATOM 1017 C C . ASP A 1 135 ? -7.788 19.141 14.010 1.00 70.44 135 ASP A C 1
ATOM 1019 O O . ASP A 1 135 ? -6.892 18.293 14.009 1.00 70.44 135 ASP A O 1
ATOM 1023 N N . ASP A 1 136 ? -7.849 20.097 14.946 1.00 59.69 136 ASP A N 1
ATOM 1024 C CA . ASP A 1 136 ? -6.866 20.293 16.033 1.00 59.69 136 ASP A CA 1
ATOM 1025 C C . ASP A 1 136 ? -6.707 19.068 16.965 1.00 59.69 136 ASP A C 1
ATOM 1027 O O . ASP A 1 136 ? -5.805 19.036 17.809 1.00 59.69 136 ASP A O 1
ATOM 1031 N N . SER A 1 137 ? -7.563 18.046 16.835 1.0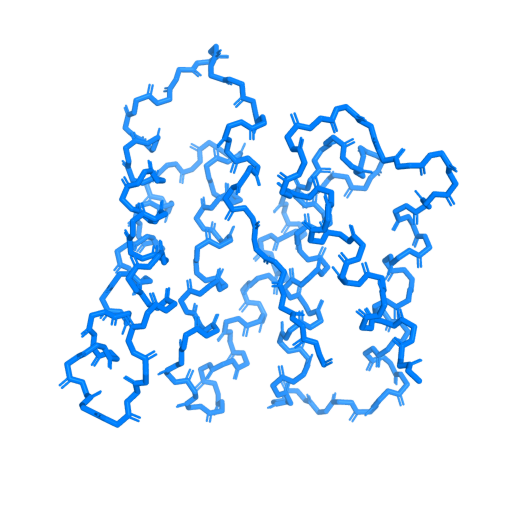0 58.34 137 SER A N 1
ATOM 1032 C CA . SER A 1 137 ? -7.515 16.818 17.635 1.00 58.34 137 SER A CA 1
ATOM 1033 C C . SER A 1 137 ? -6.448 15.802 17.190 1.00 58.34 137 SER A C 1
ATOM 1035 O O . SER A 1 137 ? -6.111 14.901 17.966 1.00 58.34 137 SER A O 1
ATOM 1037 N N . VAL A 1 138 ? -5.860 15.943 15.992 1.00 57.03 138 VAL A N 1
ATOM 1038 C CA . VAL A 1 138 ? -4.907 14.971 15.420 1.00 57.03 138 VAL A CA 1
ATOM 1039 C C . VAL A 1 138 ? -3.465 15.499 15.449 1.00 57.03 138 VAL A C 1
ATOM 1041 O O . VAL A 1 138 ? -3.147 16.572 14.935 1.00 57.03 138 VAL A O 1
ATOM 1044 N N . LYS A 1 139 ? -2.527 14.718 16.011 1.00 54.72 139 LYS A N 1
ATOM 1045 C CA . LYS A 1 139 ? -1.087 15.041 15.972 1.00 54.72 139 LYS A CA 1
ATOM 1046 C C . LYS A 1 139 ? -0.567 14.996 14.524 1.00 54.72 139 LYS A C 1
ATOM 1048 O O . LYS A 1 139 ? -0.368 13.947 13.930 1.00 54.72 139 LYS A O 1
ATOM 1053 N N . CYS A 1 140 ? -0.322 16.187 13.990 1.00 61.38 140 CYS A N 1
ATOM 1054 C CA . CYS A 1 140 ? -0.217 16.551 12.573 1.00 61.38 140 CYS A CA 1
ATOM 1055 C C . CYS A 1 140 ? 1.160 16.298 11.896 1.00 61.38 140 CYS A C 1
ATOM 1057 O O . CYS A 1 140 ? 1.448 16.859 10.839 1.00 61.38 140 CYS A O 1
ATOM 1059 N N . ALA A 1 141 ? 2.060 15.509 12.489 1.00 67.06 141 ALA A N 1
ATOM 1060 C CA . ALA A 1 141 ? 3.398 15.289 11.914 1.00 67.06 141 ALA A CA 1
ATOM 1061 C C . ALA A 1 141 ? 3.373 14.277 10.753 1.00 67.06 141 ALA A C 1
ATOM 1063 O O . ALA A 1 141 ? 3.763 14.620 9.639 1.00 67.06 141 ALA A O 1
ATOM 1064 N N . GLU A 1 142 ? 2.805 13.089 10.976 1.00 70.19 142 GLU A N 1
ATOM 1065 C CA . GLU A 1 142 ? 2.701 12.021 9.965 1.00 70.19 142 GLU A CA 1
ATOM 1066 C C . GLU A 1 142 ? 1.895 12.471 8.736 1.00 70.19 142 GLU A C 1
ATOM 1068 O O . GLU A 1 142 ? 2.295 12.263 7.593 1.00 70.19 142 GLU A O 1
ATOM 1073 N N . CYS A 1 143 ? 0.798 13.208 8.947 1.00 75.25 143 CYS A N 1
ATOM 1074 C CA . CYS A 1 143 ? -0.009 13.747 7.848 1.00 75.25 143 CYS A CA 1
ATOM 1075 C C . CYS A 1 143 ? 0.784 14.698 6.932 1.00 75.25 143 CYS A C 1
ATOM 1077 O O . CYS A 1 143 ? 0.540 14.736 5.725 1.00 75.25 143 CYS A O 1
ATOM 1079 N N . LYS A 1 144 ? 1.739 15.464 7.477 1.00 77.62 144 LYS A N 1
ATOM 1080 C CA . LYS A 1 144 ? 2.597 16.361 6.684 1.00 77.62 144 LYS A CA 1
ATOM 1081 C C . LYS A 1 144 ? 3.611 15.582 5.851 1.00 77.62 144 LYS A C 1
ATOM 1083 O O . LYS A 1 144 ? 3.834 15.937 4.695 1.00 77.62 144 LYS A O 1
ATOM 1088 N N . GLU A 1 145 ? 4.190 14.521 6.406 1.00 80.19 145 GLU A N 1
ATOM 1089 C CA . GLU A 1 145 ? 5.101 13.635 5.675 1.00 80.19 145 GLU A CA 1
ATOM 1090 C C . GLU A 1 145 ? 4.381 12.943 4.510 1.00 80.19 145 GLU A C 1
ATOM 1092 O O . GLU A 1 145 ? 4.862 12.992 3.374 1.00 80.19 145 GLU A O 1
ATOM 1097 N N . TYR A 1 146 ? 3.166 12.432 4.737 1.00 81.62 146 TYR A N 1
ATOM 1098 C CA . TYR A 1 146 ? 2.340 11.865 3.667 1.00 81.62 146 TYR A CA 1
ATOM 1099 C C . TYR A 1 146 ? 1.966 12.894 2.594 1.00 81.62 146 TYR A C 1
ATOM 1101 O O . TYR A 1 146 ? 2.011 12.594 1.401 1.00 81.62 146 TYR A O 1
ATOM 1109 N N . LEU A 1 147 ? 1.663 14.142 2.965 1.00 86.75 147 LEU A N 1
ATOM 1110 C CA . LEU A 1 147 ? 1.395 15.194 1.977 1.00 86.75 147 LEU A CA 1
ATOM 1111 C C . LEU A 1 147 ? 2.601 15.496 1.077 1.00 86.75 147 LEU A C 1
ATOM 1113 O O . LEU A 1 147 ? 2.407 15.740 -0.120 1.00 86.75 147 LEU A O 1
ATOM 1117 N N . ASN A 1 148 ? 3.816 15.471 1.632 1.00 86.88 148 ASN A N 1
ATOM 1118 C CA . ASN A 1 148 ? 5.053 15.632 0.864 1.00 86.88 148 ASN A CA 1
ATOM 1119 C C . ASN A 1 148 ? 5.273 14.443 -0.078 1.00 86.88 148 ASN A C 1
ATOM 1121 O O . ASN A 1 148 ? 5.563 14.638 -1.260 1.00 86.88 148 ASN A O 1
ATOM 1125 N N . SER A 1 149 ? 5.058 13.225 0.423 1.00 87.25 149 SER A N 1
ATOM 1126 C CA . SER A 1 149 ? 5.120 11.986 -0.357 1.00 87.25 149 SER A CA 1
ATOM 1127 C C . SER A 1 149 ? 4.172 12.037 -1.567 1.00 87.25 149 SER A C 1
ATOM 1129 O O . SER A 1 149 ? 4.594 11.872 -2.711 1.00 87.25 149 SER A O 1
ATOM 1131 N N . LEU A 1 150 ? 2.912 12.423 -1.348 1.00 90.38 150 LEU A N 1
ATOM 1132 C CA . LEU A 1 150 ? 1.904 12.586 -2.400 1.00 90.38 150 LEU A CA 1
ATOM 1133 C C . LEU A 1 150 ? 2.235 13.697 -3.403 1.00 90.38 150 LEU A C 1
ATOM 1135 O O . LEU A 1 150 ? 1.832 13.619 -4.563 1.00 90.38 150 LEU A O 1
ATOM 1139 N N . GLN A 1 151 ? 2.938 14.750 -2.980 1.00 91.06 151 GLN A N 1
ATOM 1140 C CA . GLN A 1 151 ? 3.390 15.798 -3.896 1.00 91.06 151 GLN A CA 1
ATOM 1141 C C . GLN A 1 151 ? 4.471 15.280 -4.848 1.00 91.06 151 GLN A C 1
ATOM 1143 O O . GLN A 1 151 ? 4.416 15.588 -6.037 1.00 91.06 151 GLN A O 1
ATOM 1148 N N . HIS A 1 152 ? 5.408 14.473 -4.346 1.00 88.50 152 HIS A N 1
ATOM 1149 C CA . HIS A 1 152 ? 6.404 13.814 -5.187 1.00 88.50 152 HIS A CA 1
ATOM 1150 C C . HIS A 1 152 ? 5.726 12.802 -6.122 1.00 88.50 152 HIS A C 1
ATOM 1152 O O . HIS A 1 152 ? 5.940 12.841 -7.331 1.00 88.50 152 HIS A O 1
ATOM 1158 N N . LEU A 1 153 ? 4.804 11.983 -5.615 1.00 89.31 153 LEU A N 1
ATOM 1159 C CA . LEU A 1 153 ? 4.074 11.032 -6.451 1.00 89.31 153 LEU A CA 1
ATOM 1160 C C . LEU A 1 153 ? 3.286 11.728 -7.579 1.00 89.31 153 LEU A C 1
ATOM 1162 O O . LEU A 1 153 ? 3.273 11.255 -8.710 1.00 89.31 153 LEU A O 1
ATOM 1166 N N . ASN A 1 154 ? 2.693 12.898 -7.307 1.00 92.25 154 ASN A N 1
ATOM 1167 C CA . ASN A 1 154 ? 2.023 13.711 -8.329 1.00 92.25 154 ASN A CA 1
ATOM 1168 C C . ASN A 1 154 ? 2.984 14.325 -9.353 1.00 92.25 154 ASN A C 1
ATOM 1170 O O . ASN A 1 154 ? 2.577 14.649 -10.462 1.00 92.25 154 ASN A O 1
ATOM 1174 N N . TYR A 1 155 ? 4.236 14.563 -8.976 1.00 89.88 155 TYR A N 1
ATOM 1175 C CA . TYR A 1 155 ? 5.254 14.976 -9.933 1.00 89.88 155 TYR A CA 1
ATOM 1176 C C . TYR A 1 155 ? 5.583 13.810 -10.876 1.00 89.88 155 TYR A C 1
ATOM 1178 O O . TYR A 1 155 ? 5.539 13.986 -12.093 1.00 89.88 155 TYR A O 1
ATOM 1186 N N . LEU A 1 156 ? 5.771 12.602 -10.329 1.00 86.62 156 LEU A N 1
ATOM 1187 C CA . LEU A 1 156 ? 6.053 11.394 -11.109 1.00 86.62 156 LEU A CA 1
ATOM 1188 C C . LEU A 1 156 ? 4.954 11.070 -12.131 1.00 86.62 156 LEU A C 1
ATOM 1190 O O . LEU A 1 156 ? 5.279 10.732 -13.264 1.00 86.62 156 LEU A O 1
ATOM 1194 N N . THR A 1 157 ? 3.668 11.254 -11.808 1.00 87.94 157 THR A N 1
ATOM 1195 C CA . THR A 1 157 ? 2.580 11.015 -12.786 1.00 87.94 157 THR A CA 1
ATOM 1196 C C . THR A 1 157 ? 2.696 11.870 -14.054 1.00 87.94 157 THR A C 1
ATOM 1198 O O . THR A 1 157 ? 2.179 11.480 -15.102 1.00 87.94 157 THR A O 1
ATOM 1201 N N . VAL A 1 158 ? 3.366 13.023 -13.968 1.00 87.69 158 VAL A N 1
ATOM 1202 C CA . VAL A 1 158 ? 3.536 13.975 -15.073 1.00 87.69 158 VAL A CA 1
ATOM 1203 C C . VAL A 1 158 ? 4.894 13.819 -15.754 1.00 87.69 158 VAL A C 1
ATOM 1205 O O . VAL A 1 158 ? 4.994 14.016 -16.962 1.00 8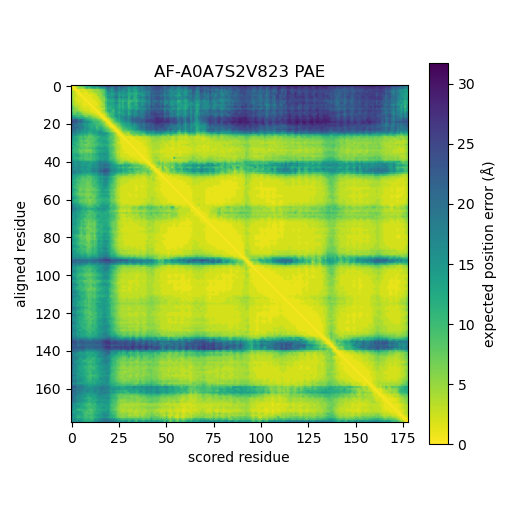7.69 158 VAL A O 1
ATOM 1208 N N . THR A 1 159 ? 5.944 13.494 -14.998 1.00 85.81 159 THR A 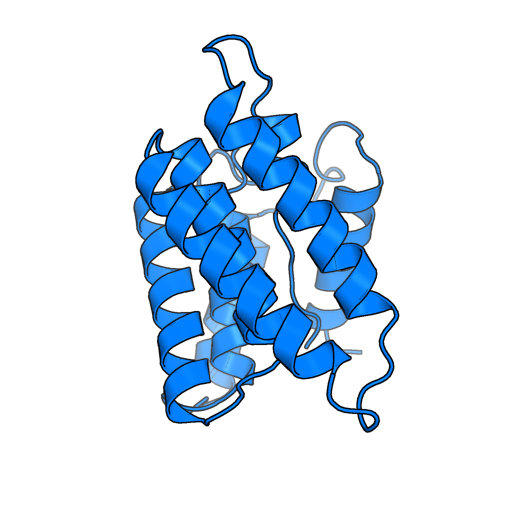N 1
ATOM 1209 C CA . THR A 1 159 ? 7.323 13.490 -15.508 1.00 85.81 159 THR A CA 1
ATOM 1210 C C . THR A 1 159 ? 7.873 12.115 -15.836 1.00 85.81 159 THR A C 1
ATOM 1212 O O . THR A 1 159 ? 8.978 12.035 -16.371 1.00 85.81 159 THR A O 1
ATOM 1215 N N . MET A 1 160 ? 7.151 11.040 -15.512 1.00 81.75 160 MET A N 1
ATOM 1216 C CA . MET A 1 160 ? 7.618 9.693 -15.808 1.00 81.75 160 MET A CA 1
ATOM 1217 C C . MET A 1 160 ? 7.835 9.488 -17.301 1.00 81.75 160 MET A C 1
ATOM 1219 O O . MET A 1 160 ? 6.958 9.731 -18.133 1.00 81.75 160 MET A O 1
ATOM 1223 N N . SER A 1 161 ? 9.024 8.994 -17.617 1.00 79.56 161 SER A N 1
ATOM 1224 C CA . SER A 1 161 ? 9.392 8.506 -18.934 1.00 79.56 161 SER A CA 1
ATOM 1225 C C . SER A 1 161 ? 9.598 6.989 -18.862 1.00 79.56 161 SER A C 1
ATOM 1227 O O . SER A 1 161 ? 9.752 6.434 -17.772 1.00 79.56 161 SER A O 1
ATOM 1229 N N . PRO A 1 162 ? 9.690 6.292 -20.007 1.00 75.31 162 PRO A N 1
ATOM 1230 C CA . PRO A 1 162 ? 10.036 4.869 -20.029 1.00 75.31 162 PRO A CA 1
ATOM 1231 C C . PRO A 1 162 ? 11.391 4.528 -19.382 1.00 75.31 162 PRO A C 1
ATOM 1233 O O . PRO A 1 162 ? 11.683 3.357 -19.176 1.00 75.31 162 PRO A O 1
ATOM 1236 N N . SER A 1 163 ? 12.235 5.529 -19.099 1.00 76.12 163 SER A N 1
ATOM 1237 C CA . SER A 1 163 ? 13.537 5.359 -18.448 1.00 76.12 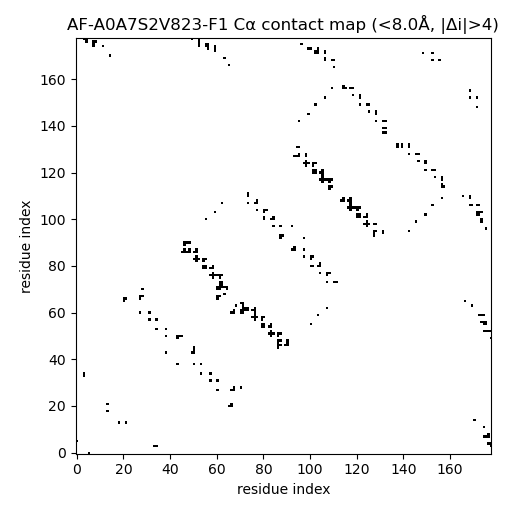163 SER A CA 1
ATOM 1238 C C . SER A 1 163 ? 13.515 5.637 -16.944 1.00 76.12 163 SER A C 1
ATOM 1240 O O . SER A 1 163 ? 14.566 5.538 -16.315 1.00 76.12 163 SER A O 1
ATOM 1242 N N . THR A 1 164 ? 12.378 6.041 -16.365 1.00 80.31 164 THR A N 1
ATOM 1243 C CA . THR A 1 164 ? 12.267 6.229 -14.914 1.00 80.31 164 THR A CA 1
ATOM 1244 C C . THR A 1 164 ? 12.395 4.868 -14.215 1.00 80.31 164 THR A C 1
ATOM 1246 O O . THR A 1 164 ? 11.634 3.957 -14.551 1.00 80.31 164 THR A O 1
ATOM 1249 N N . PRO A 1 165 ? 13.332 4.702 -13.264 1.00 81.56 165 PRO A N 1
ATOM 1250 C CA . PRO A 1 165 ? 13.461 3.469 -12.498 1.00 81.56 165 PRO A CA 1
ATOM 1251 C C . PRO A 1 165 ? 12.164 3.118 -11.766 1.00 81.56 165 PRO A C 1
ATOM 1253 O O . PRO A 1 165 ? 11.552 3.962 -11.115 1.00 81.56 165 PRO A O 1
ATOM 1256 N N . VAL A 1 166 ? 11.756 1.851 -11.840 1.00 80.31 166 VAL A N 1
ATOM 1257 C CA . VAL A 1 166 ? 10.568 1.351 -11.126 1.00 80.31 166 VAL A CA 1
ATOM 1258 C C . VAL A 1 166 ? 10.741 1.483 -9.606 1.00 80.31 166 VAL A C 1
ATOM 1260 O O . VAL A 1 166 ? 9.773 1.788 -8.908 1.00 80.31 166 VAL A O 1
ATOM 1263 N N . SER A 1 167 ? 11.973 1.357 -9.106 1.00 79.19 167 SER A N 1
ATOM 1264 C CA . SER A 1 167 ? 12.355 1.582 -7.707 1.00 79.19 167 SER A CA 1
ATOM 1265 C C . SER A 1 167 ? 11.915 2.949 -7.172 1.00 79.19 167 SER A C 1
ATOM 1267 O O . SER A 1 167 ? 11.450 3.045 -6.036 1.00 79.19 167 SER A O 1
ATOM 1269 N N . ASP A 1 168 ? 11.987 3.998 -8.000 1.00 81.31 168 ASP A N 1
ATOM 1270 C CA . ASP A 1 168 ? 11.616 5.363 -7.605 1.00 81.31 168 ASP A CA 1
ATOM 1271 C C . ASP A 1 168 ? 10.116 5.473 -7.321 1.00 81.31 168 ASP A C 1
ATOM 1273 O O . ASP A 1 168 ? 9.691 6.282 -6.504 1.00 81.31 168 ASP A O 1
ATOM 1277 N N . VAL A 1 169 ? 9.305 4.640 -7.975 1.00 84.19 169 VAL A N 1
ATOM 1278 C CA . VAL A 1 169 ? 7.856 4.570 -7.769 1.00 84.19 169 VAL A CA 1
ATOM 1279 C C . VAL A 1 169 ? 7.518 3.632 -6.608 1.00 84.19 169 VAL A C 1
ATOM 1281 O O . VAL A 1 169 ? 6.650 3.949 -5.792 1.00 84.19 169 VAL A O 1
ATOM 1284 N N . LEU A 1 170 ? 8.220 2.500 -6.491 1.00 81.50 170 LEU A N 1
ATOM 1285 C CA . LEU A 1 170 ? 8.017 1.518 -5.420 1.00 81.50 170 LEU A CA 1
ATOM 1286 C C . LEU A 1 170 ? 8.314 2.079 -4.025 1.00 81.50 170 LEU A C 1
ATOM 1288 O O . LEU A 1 170 ? 7.623 1.707 -3.077 1.00 81.50 170 LEU A O 1
ATOM 1292 N N . ALA A 1 171 ? 9.249 3.026 -3.903 1.00 82.19 171 ALA A N 1
ATOM 1293 C CA . ALA A 1 171 ? 9.582 3.701 -2.643 1.00 82.19 171 ALA A CA 1
ATOM 1294 C C . ALA A 1 171 ? 8.388 4.420 -1.977 1.00 82.19 171 ALA A C 1
ATOM 1296 O O . ALA A 1 171 ? 8.444 4.773 -0.800 1.00 82.19 171 A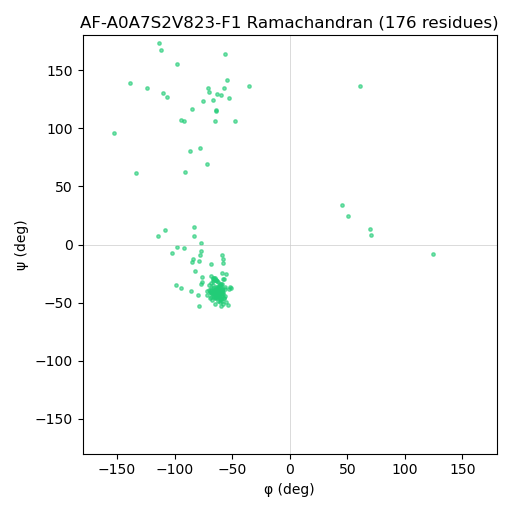LA A O 1
ATOM 1297 N N . PHE A 1 172 ? 7.298 4.641 -2.718 1.00 85.69 172 PHE A N 1
ATOM 1298 C CA . PHE A 1 172 ? 6.073 5.264 -2.219 1.00 85.69 172 PHE A CA 1
ATOM 1299 C C . PHE A 1 172 ? 5.030 4.265 -1.702 1.00 85.69 172 PHE A C 1
ATOM 1301 O O . PHE A 1 172 ? 3.978 4.703 -1.219 1.00 85.69 172 PHE A O 1
ATOM 1308 N N . LEU A 1 173 ? 5.284 2.954 -1.796 1.00 82.31 173 LEU A N 1
ATOM 1309 C CA . LEU A 1 173 ? 4.442 1.934 -1.175 1.00 82.31 173 LEU A CA 1
ATOM 1310 C C . LEU A 1 173 ? 4.608 1.957 0.344 1.00 82.31 173 LEU A C 1
ATOM 1312 O O . LEU A 1 173 ? 5.717 1.987 0.867 1.00 82.31 173 LEU A O 1
ATOM 1316 N N . ASN A 1 174 ? 3.487 1.901 1.057 1.00 82.19 174 ASN A N 1
ATOM 1317 C CA . ASN A 1 174 ? 3.451 1.944 2.513 1.00 82.19 174 ASN A CA 1
ATOM 1318 C C . ASN A 1 174 ? 2.731 0.724 3.087 1.00 82.19 174 ASN A C 1
ATOM 1320 O O . ASN A 1 174 ? 1.630 0.367 2.664 1.00 82.19 174 ASN A O 1
ATOM 1324 N N . VAL A 1 175 ? 3.319 0.117 4.107 1.00 78.94 175 VAL A N 1
ATOM 1325 C CA . VAL A 1 175 ? 2.679 -0.936 4.901 1.00 78.94 175 VAL A CA 1
ATOM 1326 C C . VAL A 1 175 ? 2.097 -0.340 6.181 1.00 78.94 175 VAL A C 1
ATOM 1328 O O . VAL A 1 175 ? 2.551 0.704 6.640 1.00 78.94 175 VAL A O 1
ATOM 1331 N N . VAL A 1 176 ? 1.081 -0.985 6.758 1.00 72.25 176 VAL A N 1
ATOM 1332 C CA . VAL A 1 176 ? 0.510 -0.580 8.051 1.00 72.25 176 VAL A CA 1
ATOM 1333 C C . VAL A 1 176 ? 0.840 -1.606 9.127 1.00 72.25 176 VAL A C 1
ATOM 1335 O O . VAL A 1 176 ? 0.613 -2.806 8.940 1.00 72.25 176 VAL A O 1
ATOM 1338 N N . LEU A 1 177 ? 1.355 -1.118 10.259 1.00 66.44 177 LEU A N 1
ATOM 1339 C CA . LEU A 1 177 ? 1.612 -1.903 11.464 1.00 66.44 177 LEU A CA 1
ATOM 1340 C C . LEU A 1 177 ? 0.294 -2.313 12.144 1.00 66.44 177 LEU A C 1
ATOM 1342 O O . LEU A 1 177 ? -0.585 -1.481 12.360 1.00 66.44 177 LEU A O 1
ATOM 1346 N N . LEU A 1 178 ? 0.183 -3.603 12.476 1.00 57.84 178 LEU A N 1
ATOM 1347 C CA . LEU A 1 178 ? -0.931 -4.216 13.213 1.00 57.84 178 LEU A CA 1
ATOM 1348 C C . LEU A 1 178 ? -0.666 -4.288 14.717 1.00 57.84 178 LEU A C 1
ATOM 1350 O O . LEU A 1 178 ? 0.473 -4.675 15.090 1.00 57.84 178 LEU A O 1
#

Organism: NCBI:txid94617

Nearest PDB structures (foldseek):
  6swu-assembly1_B  TM=7.625E-01  e=5.012E-03  Mus musculus
  7w5m-assembly1_A  TM=6.236E-01  e=3.117E-01  Arabidopsis thaliana
  6gow-assembly1_E  TM=5.506E-01  e=4.599E+00  Bacillus subtilis
  3txn-assembly1_A  TM=3.714E-01  e=4.001E+00  Drosophila melanogaster

Solvent-accessible surface area (backbone atoms only — not comparable to full-atom values): 9843 Å² total; per-residue (Å²): 131,58,66,65,47,58,49,50,52,48,51,50,55,50,70,71,56,83,60,85,70,71,66,93,85,70,54,51,66,61,54,51,50,50,48,54,46,51,51,63,73,63,67,58,53,89,61,36,70,68,50,25,38,45,30,34,39,51,15,47,47,18,55,32,50,87,72,21,57,97,55,49,33,57,69,60,15,50,53,28,29,52,51,20,48,52,26,32,60,73,66,64,48,90,42,74,64,46,26,51,46,27,38,35,47,15,44,48,23,45,78,69,68,36,33,73,59,15,53,51,27,37,50,53,21,46,55,50,40,52,57,48,59,72,37,89,89,50,86,58,62,65,52,50,54,52,48,52,53,44,52,52,53,57,47,45,60,73,68,64,53,98,81,57,62,67,65,74,53,55,69,63,56,70,75,64,89,116

Foldseek 3Di:
DPPQLVVLVLVVVVLVPLDDDDDPPDDLVVNLVVLVVCCVVVVQPLQRLVQLLSLLQNLLSLCPCRHNVVNNDLPSSLVSLVSSLVSCVVVVPLDLVNLLSLQQNLLSCVVVVNLVSSVVSLVVSLVSLVVVCVPPVDPNPVSVVSNVLSVVSNVCSVPDDPPPDSSVSSSRRDHDRD